Protein AF-A0A6N9A1Z1-F1 (afdb_monomer)

Mean predicted aligned error: 13.98 Å

Structure (mmCIF, N/CA/C/O backbone):
data_AF-A0A6N9A1Z1-F1
#
_entry.id   AF-A0A6N9A1Z1-F1
#
loop_
_atom_site.group_PDB
_atom_site.id
_atom_site.type_symbol
_atom_site.label_atom_id
_atom_site.label_alt_id
_atom_site.label_comp_id
_atom_site.label_asym_id
_atom_site.label_entity_id
_atom_site.label_seq_id
_atom_site.pdbx_PDB_ins_code
_atom_site.Cartn_x
_atom_site.Cartn_y
_atom_site.Cartn_z
_atom_site.occupancy
_atom_site.B_iso_or_equiv
_atom_site.auth_seq_id
_atom_site.auth_comp_id
_atom_site.auth_asym_id
_atom_site.auth_atom_id
_atom_site.pdbx_PDB_model_num
ATOM 1 N N . MET A 1 1 ? 17.250 6.040 6.190 1.00 40.72 1 MET A N 1
ATOM 2 C CA . MET A 1 1 ? 18.689 6.221 5.926 1.00 40.72 1 MET A CA 1
ATOM 3 C C . MET A 1 1 ? 18.975 5.382 4.695 1.00 40.72 1 MET A C 1
ATOM 5 O O . MET A 1 1 ? 19.102 4.175 4.819 1.00 40.72 1 MET A O 1
ATOM 9 N N . ILE A 1 2 ? 18.822 5.981 3.512 1.00 44.97 2 ILE A N 1
ATOM 10 C CA . ILE A 1 2 ? 19.078 5.294 2.241 1.00 44.97 2 ILE A CA 1
ATOM 11 C C . ILE A 1 2 ? 20.597 5.285 2.105 1.00 44.97 2 ILE A C 1
ATOM 13 O O . ILE A 1 2 ? 21.212 6.343 2.215 1.00 44.97 2 ILE A O 1
ATOM 17 N N . ASP A 1 3 ? 21.173 4.093 2.012 1.00 46.34 3 ASP A N 1
ATOM 18 C CA . ASP A 1 3 ? 22.611 3.864 1.978 1.00 46.34 3 ASP A CA 1
ATOM 19 C C . ASP A 1 3 ? 23.197 4.539 0.727 1.00 46.34 3 ASP A C 1
ATOM 21 O O . ASP A 1 3 ? 22.960 4.116 -0.403 1.00 46.34 3 ASP A O 1
ATOM 25 N N . GLU A 1 4 ? 23.923 5.643 0.917 1.00 51.28 4 GLU A N 1
ATOM 26 C CA . GLU A 1 4 ? 24.597 6.384 -0.161 1.00 51.28 4 GLU A CA 1
ATOM 27 C C . GLU A 1 4 ? 25.697 5.542 -0.840 1.00 51.28 4 GLU A C 1
ATOM 29 O O . GLU A 1 4 ? 26.222 5.927 -1.882 1.00 51.28 4 GLU A O 1
ATOM 34 N N . ARG A 1 5 ? 26.021 4.361 -0.296 1.00 48.78 5 ARG A N 1
ATOM 35 C CA . ARG A 1 5 ? 27.057 3.460 -0.817 1.00 48.78 5 ARG A CA 1
ATOM 36 C C . ARG A 1 5 ? 26.630 2.665 -2.053 1.00 48.78 5 ARG A C 1
ATOM 38 O O . ARG A 1 5 ? 27.505 2.180 -2.767 1.00 48.78 5 ARG A O 1
ATOM 45 N N . ASP A 1 6 ? 25.334 2.598 -2.357 1.00 50.75 6 ASP A N 1
ATOM 46 C CA . ASP A 1 6 ? 24.824 1.888 -3.541 1.00 50.75 6 ASP A CA 1
ATOM 47 C C . ASP A 1 6 ? 24.860 2.737 -4.831 1.00 50.75 6 ASP A C 1
ATOM 49 O O . ASP A 1 6 ? 24.597 2.221 -5.916 1.00 50.75 6 ASP A O 1
ATOM 53 N N . GLN A 1 7 ? 25.215 4.029 -4.757 1.00 53.81 7 GLN A N 1
ATOM 54 C CA . GLN A 1 7 ? 25.262 4.923 -5.930 1.00 53.81 7 GLN A CA 1
ATOM 55 C C . GLN A 1 7 ? 26.623 4.962 -6.652 1.00 53.81 7 GLN A C 1
ATOM 57 O O . GLN A 1 7 ? 26.705 5.463 -7.773 1.00 53.81 7 GLN A O 1
ATOM 62 N N . GLU A 1 8 ? 27.696 4.423 -6.063 1.00 47.31 8 GLU A N 1
ATOM 63 C CA . GLU A 1 8 ? 29.057 4.546 -6.619 1.00 47.31 8 GLU A CA 1
ATOM 64 C C . GLU A 1 8 ? 29.329 3.574 -7.795 1.00 47.31 8 GLU A C 1
ATOM 66 O O . GLU A 1 8 ? 30.234 3.807 -8.595 1.00 47.31 8 GLU A O 1
ATOM 71 N N . PHE A 1 9 ? 28.528 2.510 -7.955 1.00 49.28 9 PHE A N 1
ATOM 72 C CA . PHE A 1 9 ? 28.733 1.462 -8.973 1.00 49.28 9 PHE A CA 1
ATOM 73 C C . PHE A 1 9 ? 27.841 1.583 -10.226 1.00 49.28 9 PHE A C 1
ATOM 75 O O . PHE A 1 9 ? 27.958 0.762 -11.133 1.00 49.28 9 PHE A O 1
ATOM 82 N N . ASP A 1 10 ? 26.986 2.609 -10.318 1.00 61.31 10 ASP A N 1
ATOM 83 C CA . ASP A 1 10 ? 26.007 2.782 -11.412 1.00 61.31 10 ASP A CA 1
ATOM 84 C C . ASP A 1 10 ? 26.475 3.753 -12.514 1.00 61.31 10 ASP A C 1
ATOM 86 O O . ASP A 1 10 ? 25.677 4.323 -13.260 1.00 61.31 10 ASP A O 1
ATOM 90 N N . LYS A 1 11 ? 27.787 3.983 -12.638 1.00 55.59 11 LYS A N 1
ATOM 91 C CA . LYS A 1 11 ? 28.311 4.747 -13.775 1.00 55.59 11 LYS A CA 1
ATOM 92 C C . LYS A 1 11 ? 28.537 3.797 -14.952 1.00 55.59 11 LYS A C 1
ATOM 94 O O . LYS A 1 11 ? 29.280 2.826 -14.795 1.00 55.59 11 LYS A O 1
ATOM 99 N N . PRO A 1 12 ? 27.906 4.049 -16.118 1.00 63.06 12 PRO A N 1
ATOM 100 C CA . PRO A 1 12 ? 28.167 3.267 -17.319 1.00 63.06 12 PRO A CA 1
ATOM 101 C C . PRO A 1 12 ? 29.672 3.254 -17.589 1.00 63.06 12 PRO A C 1
ATOM 103 O O . PRO A 1 12 ? 30.364 4.239 -17.306 1.00 63.06 12 PRO A O 1
ATOM 106 N N . SER A 1 13 ? 30.177 2.129 -18.106 1.00 64.62 13 SER A N 1
ATOM 107 C CA . SER A 1 13 ? 31.590 2.033 -18.488 1.00 64.62 13 SER A CA 1
ATOM 108 C C . SER A 1 13 ? 31.921 3.229 -19.378 1.00 64.62 13 SER A C 1
ATOM 110 O O . SER A 1 13 ? 31.127 3.513 -20.278 1.00 64.62 13 SER A O 1
ATOM 112 N N . PRO A 1 14 ? 33.030 3.952 -19.138 1.00 61.66 14 PRO A N 1
ATOM 113 C CA . PRO A 1 14 ? 33.354 5.099 -19.966 1.00 61.66 14 PRO A CA 1
ATOM 114 C C . PRO A 1 14 ? 33.385 4.641 -21.431 1.00 61.66 14 PRO A C 1
ATOM 116 O O . PRO A 1 14 ? 33.895 3.546 -21.710 1.00 61.66 14 PRO A O 1
ATOM 119 N N . PRO A 1 15 ? 32.780 5.412 -22.353 1.00 60.78 15 PRO A N 1
ATOM 120 C CA . PRO A 1 15 ? 32.840 5.086 -23.768 1.00 60.78 15 PRO A CA 1
ATOM 121 C C . PRO A 1 15 ? 34.306 4.892 -24.181 1.00 60.78 15 PRO A C 1
ATOM 123 O O . PRO A 1 15 ? 35.184 5.516 -23.573 1.00 60.78 15 PRO A O 1
ATOM 126 N N . PRO A 1 16 ? 34.597 4.041 -25.185 1.00 63.19 16 PRO A N 1
ATOM 127 C CA . PRO A 1 16 ? 35.933 4.020 -25.772 1.00 63.19 16 PRO A CA 1
ATOM 128 C C . PRO A 1 16 ? 36.312 5.463 -26.119 1.00 63.19 16 PRO A C 1
ATOM 130 O O . PRO A 1 16 ? 35.513 6.165 -26.743 1.00 63.19 16 PRO A O 1
ATOM 133 N N . GLU A 1 17 ? 37.458 5.933 -25.618 1.00 56.59 17 GLU A N 1
ATOM 134 C CA . GLU A 1 17 ? 37.875 7.321 -25.805 1.00 56.59 17 GLU A CA 1
ATOM 135 C C . GLU A 1 17 ? 37.906 7.629 -27.308 1.00 56.59 17 GLU A C 1
ATOM 137 O O . GLU A 1 17 ? 38.675 7.000 -28.041 1.00 56.59 17 GLU A O 1
ATOM 142 N N . PRO A 1 18 ? 37.074 8.565 -27.799 1.00 51.38 18 PRO A N 1
ATOM 143 C CA . PRO A 1 18 ? 37.091 8.902 -29.204 1.00 51.38 18 PRO A CA 1
ATOM 144 C C . PRO A 1 18 ? 38.410 9.615 -29.496 1.00 51.38 18 PRO A C 1
ATOM 146 O O . PRO A 1 18 ? 38.666 10.704 -28.986 1.00 51.38 18 PRO A O 1
ATOM 149 N N . SER A 1 19 ? 39.231 9.045 -30.377 1.00 54.44 19 SER A N 1
ATOM 150 C CA . SER A 1 19 ? 40.357 9.781 -30.967 1.00 54.44 19 SER A CA 1
ATOM 151 C C . SER A 1 19 ? 39.894 10.930 -31.878 1.00 54.44 19 SER A C 1
ATOM 153 O O . SER A 1 19 ? 40.702 11.753 -32.297 1.00 54.44 19 SER A O 1
ATOM 155 N N . SER A 1 20 ? 38.593 11.071 -32.138 1.00 47.53 20 SER A N 1
ATOM 156 C CA . SER A 1 20 ? 37.997 12.288 -32.679 1.00 47.53 20 SER A CA 1
ATOM 157 C C . SER A 1 20 ? 36.486 12.260 -32.477 1.00 47.53 20 SER A C 1
ATOM 159 O O . SER A 1 20 ? 35.855 11.218 -32.636 1.00 47.53 20 SER A O 1
ATOM 161 N N . SER A 1 21 ? 35.905 13.411 -32.144 1.00 45.47 21 SER A N 1
ATOM 162 C CA . SER A 1 21 ? 34.466 13.683 -32.173 1.00 45.47 21 SER A CA 1
ATOM 163 C C . SER A 1 21 ? 33.942 13.612 -33.617 1.00 45.47 21 SER A C 1
ATOM 165 O O . SER A 1 21 ? 33.588 14.634 -34.204 1.00 45.47 21 SER A O 1
ATOM 167 N N . ALA A 1 22 ? 33.911 12.426 -34.214 1.00 49.53 22 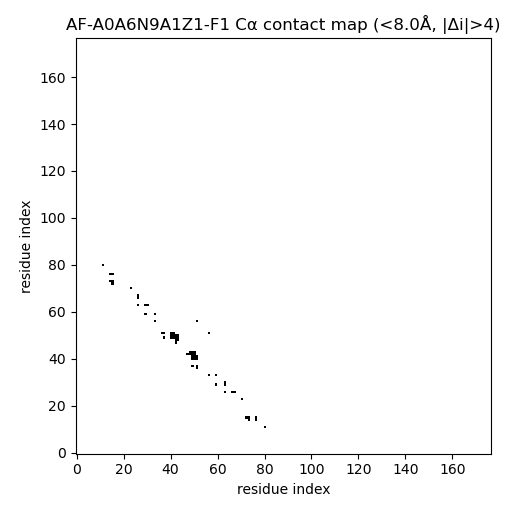ALA A N 1
ATOM 168 C CA . ALA A 1 22 ? 33.242 12.218 -35.485 1.00 49.53 22 ALA A CA 1
ATOM 169 C C . ALA A 1 22 ? 31.759 11.929 -35.195 1.00 49.53 22 ALA A C 1
ATOM 171 O O . ALA A 1 22 ? 31.453 10.924 -34.547 1.00 49.53 22 ALA A O 1
ATOM 172 N N . PRO A 1 23 ? 30.816 12.797 -35.594 1.00 53.00 23 PRO A N 1
ATOM 173 C CA . PRO A 1 23 ? 29.411 12.425 -35.593 1.00 53.00 23 PRO A CA 1
ATOM 174 C C . PRO A 1 23 ? 29.225 11.210 -36.511 1.00 53.00 23 PRO A C 1
ATOM 176 O O . PRO A 1 23 ? 29.827 11.138 -37.585 1.00 53.00 23 PRO A O 1
ATOM 179 N N . VAL A 1 24 ? 28.366 10.273 -36.096 1.00 55.50 24 VAL A N 1
ATOM 180 C CA . VAL A 1 24 ? 27.858 9.188 -36.949 1.00 55.50 24 VAL A CA 1
ATOM 181 C C . VAL A 1 24 ? 27.382 9.822 -38.259 1.00 55.50 24 VAL A C 1
ATOM 183 O O . VAL A 1 24 ? 26.358 10.503 -38.293 1.00 55.50 24 VAL A O 1
ATOM 186 N N . GLY A 1 25 ? 28.178 9.692 -39.316 1.00 62.16 25 GLY A N 1
ATOM 187 C CA . GLY A 1 25 ? 27.994 10.484 -40.532 1.00 62.16 25 GLY A CA 1
ATOM 188 C C . GLY A 1 25 ? 29.255 10.597 -41.377 1.00 62.16 25 GLY A C 1
ATOM 189 O O . GLY A 1 25 ? 29.168 10.465 -42.592 1.00 62.16 25 GLY A O 1
ATOM 190 N N . ASP A 1 26 ? 30.431 10.723 -40.761 1.00 75.69 26 ASP A N 1
ATOM 191 C CA . ASP A 1 26 ? 31.684 10.926 -41.507 1.00 75.69 26 ASP A CA 1
ATOM 192 C C . ASP A 1 26 ? 32.011 9.751 -42.441 1.00 75.69 26 ASP A C 1
ATOM 194 O O . ASP A 1 26 ? 32.303 9.941 -43.618 1.00 75.69 26 ASP A O 1
ATOM 198 N N . ILE A 1 27 ? 31.883 8.516 -41.953 1.00 84.12 27 ILE A N 1
ATOM 199 C CA . ILE A 1 27 ? 32.103 7.307 -42.763 1.00 84.12 27 ILE A CA 1
ATOM 200 C C . ILE A 1 27 ? 31.029 7.139 -43.838 1.00 84.12 27 ILE A C 1
ATOM 202 O O . ILE A 1 27 ? 31.333 6.728 -44.957 1.00 84.12 27 ILE A O 1
ATOM 206 N N . HIS A 1 28 ? 29.7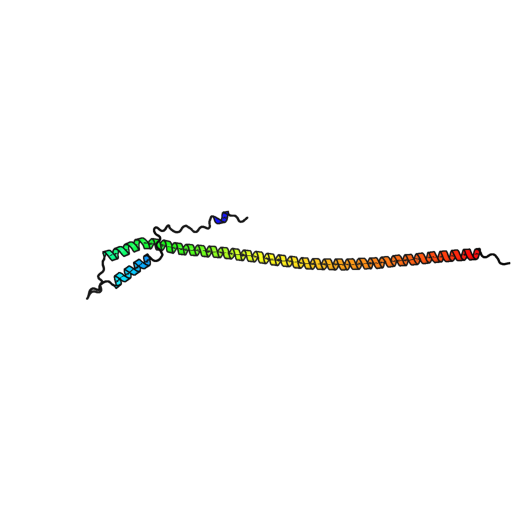74 7.457 -43.515 1.00 85.19 28 HIS A N 1
ATOM 207 C CA . HIS A 1 28 ? 28.6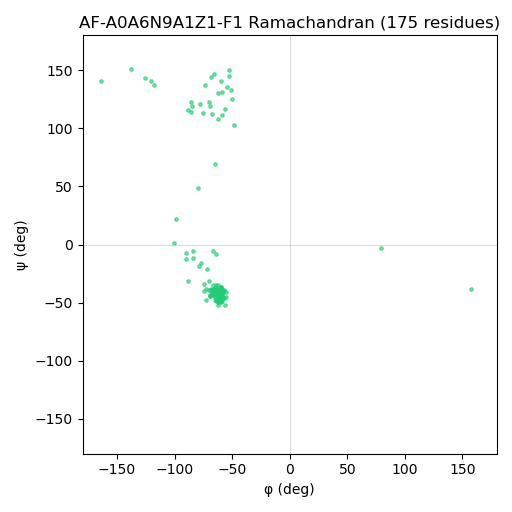85 7.389 -44.485 1.00 85.19 28 HIS A CA 1
ATOM 208 C C . HIS A 1 28 ? 28.919 8.376 -45.635 1.00 85.19 28 HIS A C 1
ATOM 210 O O . HIS A 1 28 ? 28.739 8.016 -46.797 1.00 85.19 28 HIS A O 1
ATOM 216 N N . ASN A 1 29 ? 29.406 9.575 -45.314 1.00 86.56 29 ASN A N 1
ATOM 217 C CA . ASN A 1 29 ? 29.766 10.599 -46.286 1.00 86.56 29 ASN A CA 1
ATOM 218 C C . ASN A 1 29 ? 30.957 10.165 -47.153 1.00 86.56 29 ASN A C 1
ATOM 220 O O . ASN A 1 29 ? 30.881 10.309 -48.367 1.00 86.56 29 ASN A O 1
ATOM 224 N N . LEU A 1 30 ? 31.998 9.555 -46.569 1.00 86.06 30 LEU A N 1
ATOM 225 C CA . LEU A 1 30 ? 33.139 9.014 -47.326 1.00 86.06 30 LEU A CA 1
ATOM 226 C C . LEU A 1 30 ? 32.716 7.909 -48.306 1.00 86.06 30 LEU A C 1
ATOM 228 O O . LEU A 1 30 ? 33.181 7.868 -49.443 1.00 86.06 30 LEU A O 1
ATOM 232 N N . ILE A 1 31 ? 31.806 7.021 -47.893 1.00 87.94 31 ILE A N 1
ATOM 233 C CA . ILE A 1 31 ? 31.251 5.989 -48.780 1.00 87.94 31 ILE A CA 1
ATOM 234 C C . ILE A 1 31 ? 30.398 6.629 -49.883 1.00 87.94 31 ILE A C 1
ATOM 236 O O . ILE A 1 31 ? 30.499 6.224 -51.040 1.00 87.94 31 ILE A O 1
ATOM 240 N N . ALA A 1 32 ? 29.571 7.624 -49.553 1.00 88.19 32 ALA A N 1
ATOM 241 C CA . ALA A 1 32 ? 28.756 8.335 -50.534 1.00 88.19 32 ALA A CA 1
ATOM 242 C C . ALA A 1 32 ? 29.624 9.066 -51.573 1.00 88.19 32 ALA A C 1
ATOM 244 O O . ALA A 1 32 ? 29.344 8.979 -52.766 1.00 88.19 32 ALA A O 1
ATOM 245 N N . GLU A 1 33 ? 30.707 9.712 -51.139 1.00 86.38 33 GLU A N 1
ATOM 246 C CA . GLU A 1 33 ? 31.697 10.351 -52.010 1.00 86.38 33 GLU A CA 1
ATOM 247 C C . GLU A 1 33 ? 32.361 9.332 -52.946 1.00 86.38 33 GLU A C 1
ATOM 249 O O . GLU A 1 33 ? 32.432 9.559 -54.153 1.00 86.38 33 GLU A O 1
ATOM 254 N N . LEU A 1 34 ? 32.753 8.165 -52.423 1.00 86.88 34 LEU A N 1
ATOM 255 C CA . LEU A 1 34 ? 33.324 7.074 -53.216 1.00 86.88 34 LEU A CA 1
ATOM 256 C C . LEU A 1 34 ? 32.355 6.579 -54.302 1.00 86.88 34 LEU A C 1
ATOM 258 O O . LEU A 1 34 ? 32.743 6.341 -55.447 1.00 86.88 34 LEU A O 1
ATOM 262 N N . VAL A 1 35 ? 31.080 6.419 -53.938 1.00 87.25 35 VAL A N 1
ATOM 263 C CA . VAL A 1 35 ? 30.019 5.980 -54.852 1.00 87.25 35 VAL A CA 1
ATOM 264 C C . VAL A 1 35 ? 29.758 7.033 -55.931 1.00 87.25 35 VAL A C 1
ATOM 266 O O . VAL A 1 35 ? 29.606 6.677 -57.099 1.00 87.25 35 VAL A O 1
ATOM 269 N N . LEU A 1 36 ? 29.731 8.318 -55.572 1.00 88.25 36 LEU A N 1
ATOM 270 C CA . LEU A 1 36 ? 29.571 9.418 -56.525 1.00 88.25 36 LEU A CA 1
ATOM 271 C C . LEU A 1 36 ? 30.751 9.493 -57.498 1.00 88.25 36 LEU A C 1
ATOM 273 O O . LEU A 1 36 ? 30.531 9.496 -58.708 1.00 88.25 36 LEU A O 1
ATOM 277 N N . ALA A 1 37 ? 31.985 9.445 -56.992 1.00 85.81 37 ALA A N 1
ATOM 278 C CA . ALA A 1 37 ? 33.192 9.463 -57.815 1.00 85.81 37 ALA A CA 1
ATOM 279 C C . ALA A 1 37 ? 33.230 8.296 -58.817 1.00 85.81 37 ALA A C 1
ATOM 281 O O . ALA A 1 37 ? 33.622 8.477 -59.969 1.00 85.81 37 ALA A O 1
ATOM 282 N N . LEU A 1 38 ? 32.772 7.106 -58.413 1.00 84.75 38 LEU A N 1
ATOM 283 C CA . LEU A 1 38 ? 32.669 5.950 -59.304 1.00 84.75 38 LEU A CA 1
ATOM 284 C C . LEU A 1 38 ? 31.596 6.135 -60.391 1.00 84.75 38 LEU A C 1
ATOM 286 O O . LEU A 1 38 ? 31.810 5.725 -61.531 1.00 84.75 38 LEU A O 1
ATOM 290 N N . ASN A 1 39 ? 30.458 6.742 -60.047 1.00 84.56 39 ASN A N 1
ATOM 291 C CA . ASN A 1 39 ? 29.348 6.969 -60.975 1.00 84.56 39 ASN A CA 1
ATOM 292 C C . ASN A 1 39 ? 29.626 8.096 -61.985 1.00 84.56 39 ASN A C 1
ATOM 294 O O . ASN A 1 39 ? 29.169 8.015 -63.123 1.00 84.56 39 ASN A O 1
ATOM 298 N N . GLU A 1 40 ? 30.361 9.138 -61.590 1.00 84.81 40 GLU A N 1
ATOM 299 C CA . GLU A 1 40 ? 30.698 10.286 -62.450 1.00 84.81 40 GLU A CA 1
ATOM 300 C C . GLU A 1 40 ? 31.927 10.047 -63.338 1.00 84.81 40 GLU A C 1
ATOM 302 O O . GLU A 1 40 ? 32.211 10.817 -64.263 1.00 84.81 40 GLU A O 1
ATOM 307 N N . ALA A 1 41 ? 32.677 8.981 -63.072 1.00 84.69 41 ALA A N 1
ATOM 308 C CA . ALA A 1 41 ? 33.916 8.711 -63.769 1.00 84.69 41 ALA A CA 1
ATOM 309 C C . ALA A 1 41 ? 33.696 8.332 -65.248 1.00 84.69 41 ALA A C 1
ATOM 311 O O . ALA A 1 41 ? 32.730 7.675 -65.645 1.00 84.69 41 ALA A O 1
ATOM 312 N N . LYS A 1 42 ? 34.622 8.771 -66.111 1.00 82.81 42 LYS A N 1
ATOM 313 C CA . LYS A 1 42 ? 34.476 8.649 -67.571 1.00 82.81 42 LYS A CA 1
ATOM 314 C C . LYS A 1 42 ? 34.590 7.191 -68.018 1.00 82.81 42 LYS A C 1
ATOM 316 O O . LYS A 1 42 ? 35.622 6.551 -67.820 1.00 82.81 42 LYS A O 1
ATOM 321 N N . THR A 1 43 ? 33.568 6.682 -68.702 1.00 82.56 43 THR A N 1
ATOM 322 C CA . THR A 1 43 ? 33.595 5.360 -69.347 1.00 82.56 43 THR A CA 1
ATOM 323 C C . THR A 1 43 ? 34.467 5.374 -70.600 1.00 82.56 43 THR A C 1
ATOM 325 O O . THR A 1 43 ? 34.373 6.296 -71.413 1.00 82.56 43 THR A O 1
ATOM 328 N N . ILE A 1 44 ? 35.275 4.334 -70.799 1.00 79.44 44 ILE A N 1
ATO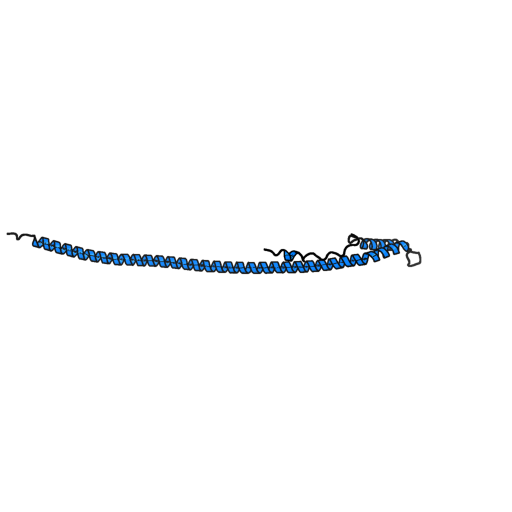M 329 C CA . ILE A 1 44 ? 36.116 4.192 -71.993 1.00 79.44 44 ILE A CA 1
ATOM 330 C C . ILE A 1 44 ? 35.283 3.553 -73.124 1.00 79.44 44 ILE A C 1
ATOM 332 O O . ILE A 1 44 ? 34.826 2.422 -72.961 1.00 79.44 44 ILE A O 1
ATOM 336 N N . PRO A 1 45 ? 35.084 4.213 -74.284 1.00 75.12 45 PRO A N 1
ATOM 337 C CA . PRO A 1 45 ? 34.294 3.654 -75.384 1.00 75.12 45 PRO A CA 1
ATOM 338 C C . PRO A 1 45 ? 34.857 2.314 -75.876 1.00 75.12 45 PRO A C 1
ATOM 340 O O . PRO A 1 45 ? 36.053 2.193 -76.134 1.00 75.12 45 PRO A O 1
ATOM 343 N N . GLY A 1 46 ? 33.999 1.300 -76.008 1.00 77.62 46 GLY A N 1
ATOM 344 C CA . GLY A 1 46 ? 34.396 -0.047 -76.445 1.00 77.62 46 GLY A CA 1
ATOM 345 C C . GLY A 1 46 ? 35.035 -0.924 -75.359 1.00 77.62 46 GLY A C 1
ATOM 346 O O . GLY A 1 46 ? 35.300 -2.097 -75.617 1.00 77.62 46 GLY A O 1
ATOM 347 N N . ALA A 1 47 ? 35.237 -0.407 -74.143 1.00 72.00 47 ALA A N 1
ATOM 348 C CA . ALA A 1 47 ? 35.680 -1.178 -72.987 1.00 72.00 47 ALA A CA 1
ATOM 349 C C . ALA A 1 47 ? 34.644 -1.095 -71.856 1.00 72.00 47 ALA A C 1
ATOM 351 O O . ALA A 1 47 ? 34.103 -0.035 -71.567 1.00 72.00 47 ALA A O 1
ATOM 352 N N . ASN A 1 48 ? 34.406 -2.201 -71.148 1.00 79.69 48 ASN A N 1
ATOM 353 C CA . ASN A 1 48 ? 33.566 -2.209 -69.943 1.00 79.69 48 ASN A CA 1
ATOM 354 C C . ASN A 1 48 ? 34.345 -1.686 -68.714 1.00 79.69 48 ASN A C 1
ATOM 356 O O . ASN A 1 48 ? 34.461 -2.372 -67.700 1.00 79.69 48 ASN A O 1
ATOM 360 N N . ARG A 1 49 ? 35.015 -0.533 -68.854 1.00 77.88 49 ARG A N 1
ATOM 361 C CA . ARG A 1 49 ? 35.937 0.040 -67.860 1.00 77.88 49 ARG A CA 1
ATOM 362 C C . ARG A 1 49 ? 35.730 1.544 -67.719 1.00 77.88 49 ARG A C 1
ATOM 364 O O . ARG A 1 49 ? 35.370 2.230 -68.676 1.00 77.88 49 ARG A O 1
ATOM 371 N N . VAL A 1 50 ? 36.019 2.038 -66.523 1.00 81.44 50 VAL A N 1
ATOM 372 C CA . VAL A 1 50 ? 35.870 3.437 -66.124 1.00 81.44 50 VAL A CA 1
ATOM 373 C C . VAL A 1 50 ? 37.247 3.999 -65.760 1.00 81.44 50 VAL A C 1
ATOM 375 O O . VAL A 1 50 ? 38.052 3.303 -65.139 1.00 81.44 50 VAL A O 1
ATOM 378 N N . LEU A 1 51 ? 37.542 5.225 -66.194 1.00 82.12 51 LEU A N 1
ATOM 379 C CA . LEU A 1 51 ? 38.779 5.940 -65.888 1.00 82.12 51 LEU A CA 1
ATOM 380 C C . LEU A 1 51 ? 38.603 6.727 -64.586 1.00 82.12 51 LEU A C 1
ATOM 382 O O . LEU A 1 51 ? 37.802 7.656 -64.540 1.00 82.12 51 LEU A O 1
ATOM 386 N N . ILE A 1 52 ? 39.365 6.360 -63.559 1.00 83.94 52 ILE A N 1
ATOM 387 C CA . ILE A 1 52 ? 39.281 6.928 -62.208 1.00 83.94 52 ILE A CA 1
ATOM 388 C C . ILE A 1 52 ? 40.671 7.420 -61.804 1.00 83.94 52 ILE A C 1
ATOM 390 O O . ILE A 1 52 ? 41.672 6.784 -62.148 1.00 83.94 52 ILE A O 1
ATOM 394 N N . ASP A 1 53 ? 40.732 8.534 -61.074 1.00 86.56 53 ASP A N 1
ATOM 395 C CA . ASP A 1 53 ? 41.957 8.970 -60.409 1.00 86.56 53 ASP A CA 1
ATOM 396 C C . ASP A 1 53 ? 42.304 7.981 -59.288 1.00 86.56 53 ASP A C 1
ATOM 398 O O . ASP A 1 53 ? 41.584 7.828 -58.297 1.00 86.56 53 ASP A O 1
ATOM 402 N N . ARG A 1 54 ? 43.403 7.254 -59.487 1.00 86.25 54 ARG A N 1
ATOM 403 C CA . ARG A 1 54 ? 43.841 6.208 -58.567 1.00 86.25 54 ARG A CA 1
ATOM 404 C C . ARG A 1 54 ? 44.242 6.779 -57.211 1.00 86.25 54 ARG A C 1
ATOM 406 O O . ARG A 1 54 ? 43.941 6.144 -56.206 1.00 86.25 54 ARG A O 1
ATOM 413 N N . ASP A 1 55 ? 44.906 7.927 -57.184 1.00 87.62 55 ASP A N 1
ATOM 414 C CA . ASP A 1 55 ? 45.465 8.494 -55.959 1.00 87.62 55 ASP A CA 1
ATOM 415 C C . ASP A 1 55 ? 44.342 9.081 -55.095 1.00 87.62 55 ASP A C 1
ATOM 417 O O . ASP A 1 55 ? 44.294 8.836 -53.889 1.00 87.62 55 ASP A O 1
ATOM 421 N N . GLN A 1 56 ? 43.362 9.741 -55.726 1.00 84.12 56 GLN A N 1
ATOM 422 C CA . GLN A 1 56 ? 42.151 10.210 -55.048 1.00 84.12 56 GLN A CA 1
ATOM 423 C C . GLN A 1 56 ? 41.338 9.044 -54.459 1.00 84.12 56 GLN A C 1
ATOM 425 O O . GLN A 1 56 ? 40.961 9.076 -53.287 1.00 84.12 56 GLN A O 1
ATOM 430 N N . MET A 1 57 ? 41.096 7.989 -55.247 1.00 85.38 57 MET A N 1
ATOM 431 C CA . MET A 1 57 ? 40.318 6.823 -54.811 1.00 85.38 57 MET A CA 1
ATOM 432 C C . MET A 1 57 ? 41.009 6.066 -53.669 1.00 85.38 57 MET A C 1
ATOM 434 O O . MET A 1 57 ? 40.360 5.646 -52.711 1.00 85.38 57 MET A O 1
ATOM 438 N N . MET A 1 58 ? 42.331 5.896 -53.761 1.00 90.06 58 MET A N 1
ATOM 439 C CA . MET A 1 58 ? 43.112 5.234 -52.718 1.00 90.06 58 MET A CA 1
ATOM 440 C C . MET A 1 58 ? 43.110 6.034 -51.414 1.00 90.06 58 MET A C 1
ATOM 442 O O . MET A 1 58 ? 42.912 5.432 -50.363 1.00 90.06 58 MET A O 1
ATOM 446 N N . GLY A 1 59 ? 43.215 7.366 -51.470 1.00 88.06 59 GLY A N 1
ATOM 447 C CA . GLY A 1 59 ? 43.158 8.212 -50.275 1.00 88.06 59 GLY A CA 1
ATOM 448 C C . GLY A 1 59 ? 41.836 8.094 -49.506 1.00 88.06 59 GLY A C 1
ATOM 449 O O . GLY A 1 59 ? 41.840 7.972 -48.280 1.00 88.06 59 GLY A O 1
ATOM 450 N N . VAL A 1 60 ? 40.696 8.049 -50.210 1.00 87.19 60 VAL A N 1
ATOM 451 C CA . VAL A 1 60 ? 39.378 7.851 -49.571 1.00 87.19 60 VAL A CA 1
ATOM 452 C C . VAL A 1 60 ? 39.271 6.456 -48.941 1.00 87.19 60 VAL A C 1
ATOM 454 O O . VAL A 1 60 ? 38.749 6.316 -47.834 1.00 87.19 60 VAL A O 1
ATOM 457 N N . ILE A 1 61 ? 39.791 5.418 -49.606 1.00 88.81 61 ILE A N 1
ATOM 458 C CA . ILE A 1 61 ? 39.786 4.041 -49.085 1.00 88.81 61 ILE A CA 1
ATOM 459 C C . ILE A 1 61 ? 40.674 3.908 -47.842 1.00 88.81 61 ILE A C 1
ATOM 461 O O . ILE A 1 61 ? 40.275 3.242 -46.889 1.00 88.81 61 ILE A O 1
ATOM 465 N N . GLU A 1 62 ? 41.855 4.522 -47.830 1.00 89.56 62 GLU A N 1
ATOM 466 C CA . GLU A 1 62 ? 42.770 4.501 -46.682 1.00 89.56 62 GLU A CA 1
ATOM 467 C C . GLU A 1 62 ? 42.146 5.188 -45.464 1.00 89.56 62 GLU A C 1
ATOM 469 O O . GLU A 1 62 ? 42.107 4.604 -44.380 1.00 89.56 62 GLU A O 1
ATOM 474 N N . LEU A 1 63 ? 41.545 6.365 -45.662 1.00 87.38 63 LEU A N 1
ATOM 475 C CA . LEU A 1 63 ? 40.825 7.081 -44.609 1.00 87.38 63 LEU A CA 1
ATOM 476 C C . LEU A 1 63 ? 39.631 6.272 -44.072 1.00 87.38 63 LEU A C 1
ATOM 478 O O . LEU A 1 63 ? 39.363 6.250 -42.868 1.00 87.38 63 LEU A O 1
ATOM 482 N N . LEU A 1 64 ? 38.918 5.575 -44.960 1.00 89.38 64 LEU A N 1
ATOM 483 C CA . LEU A 1 64 ? 37.823 4.686 -44.588 1.00 89.38 64 LEU A CA 1
ATOM 484 C C . LEU A 1 64 ? 38.331 3.488 -43.767 1.00 89.38 64 LEU A C 1
ATOM 486 O O . LEU A 1 64 ? 37.732 3.149 -42.748 1.00 89.38 64 LEU A O 1
ATOM 490 N N . GLN A 1 65 ? 39.440 2.863 -44.173 1.00 88.31 65 GLN A N 1
ATOM 491 C CA . GLN A 1 65 ? 40.054 1.750 -43.441 1.00 88.31 65 GLN A CA 1
ATOM 492 C C . GLN A 1 65 ? 40.571 2.165 -42.062 1.00 88.31 65 GLN A C 1
ATOM 494 O O . GLN A 1 65 ? 40.482 1.374 -41.123 1.00 88.31 65 GLN A O 1
ATOM 499 N N . GLU A 1 66 ? 41.069 3.392 -41.923 1.00 88.88 66 GLU A N 1
ATOM 500 C CA . GLU A 1 66 ? 41.529 3.936 -40.646 1.00 88.88 66 GLU A CA 1
ATOM 501 C C . GLU A 1 66 ? 40.362 4.183 -39.676 1.00 88.88 66 GLU A C 1
ATOM 503 O O . GLU A 1 66 ? 40.440 3.820 -38.501 1.00 88.88 66 GLU A O 1
ATOM 508 N N . ARG A 1 67 ? 39.247 4.749 -40.162 1.00 86.69 67 ARG A N 1
ATOM 509 C CA . ARG A 1 67 ? 38.126 5.182 -39.306 1.00 86.69 67 ARG A CA 1
ATOM 510 C C . ARG A 1 67 ? 37.070 4.107 -39.036 1.00 86.69 67 ARG A C 1
ATOM 512 O O . ARG A 1 67 ? 36.474 4.094 -37.959 1.00 86.69 67 ARG A O 1
ATOM 519 N N . LEU A 1 68 ? 36.829 3.187 -39.975 1.00 87.94 68 LEU A N 1
ATOM 520 C CA . LEU A 1 68 ? 35.789 2.150 -39.854 1.00 87.94 68 LEU A CA 1
ATOM 521 C C . LEU A 1 68 ? 35.894 1.271 -38.597 1.00 87.94 68 LEU A C 1
ATOM 523 O O . LEU A 1 68 ? 34.858 1.006 -37.976 1.00 87.94 68 LEU A O 1
ATOM 527 N N . PRO A 1 69 ? 37.084 0.770 -38.206 1.00 88.50 69 PRO A N 1
ATOM 528 C CA . PRO A 1 69 ? 37.201 -0.094 -37.038 1.00 88.50 69 PRO A CA 1
ATOM 529 C C . PRO A 1 69 ? 36.727 0.593 -35.758 1.00 88.50 69 PRO A C 1
ATOM 531 O O . PRO A 1 69 ? 36.097 -0.061 -34.924 1.00 88.50 69 PRO A O 1
ATOM 534 N N . GLU A 1 70 ? 37.007 1.890 -35.626 1.00 85.94 70 GLU A N 1
ATOM 535 C CA . GLU A 1 70 ? 36.669 2.680 -34.446 1.00 85.94 70 GLU A CA 1
ATOM 536 C C . GLU A 1 70 ? 35.171 2.960 -34.363 1.00 85.94 70 GLU A C 1
ATOM 538 O O . GLU A 1 70 ? 34.543 2.633 -33.358 1.00 85.94 70 GLU A O 1
ATOM 543 N N . GLU A 1 71 ? 34.557 3.396 -35.463 1.00 84.56 71 GLU A N 1
ATOM 544 C CA . GLU A 1 71 ? 33.102 3.572 -35.542 1.00 84.56 71 GLU A CA 1
ATOM 545 C C . GLU A 1 71 ? 32.357 2.273 -35.214 1.00 84.56 71 GLU A C 1
ATOM 547 O O . GLU A 1 71 ? 31.357 2.258 -34.493 1.00 84.56 71 GLU A O 1
ATOM 552 N N . MET A 1 72 ? 32.883 1.135 -35.677 1.00 88.38 72 MET A N 1
ATOM 553 C CA . MET A 1 72 ? 32.298 -0.165 -35.371 1.00 88.38 72 MET A CA 1
ATOM 554 C C . MET A 1 72 ? 32.480 -0.586 -33.914 1.00 88.38 72 MET A C 1
ATOM 556 O O . MET A 1 72 ? 31.629 -1.301 -33.379 1.00 88.38 72 MET A O 1
ATOM 560 N N . ARG A 1 73 ? 33.566 -0.184 -33.243 1.00 88.31 73 ARG A N 1
ATOM 561 C CA . ARG A 1 73 ? 33.702 -0.364 -31.788 1.00 88.31 73 ARG A CA 1
ATOM 562 C C . ARG A 1 73 ? 32.661 0.469 -31.052 1.00 88.31 73 ARG A C 1
ATOM 564 O O . ARG A 1 73 ? 31.954 -0.098 -30.221 1.00 88.31 73 ARG A O 1
ATOM 571 N N . THR A 1 74 ? 32.513 1.740 -31.412 1.00 86.44 74 THR A N 1
ATOM 572 C CA . THR A 1 74 ? 31.533 2.653 -30.815 1.00 86.44 74 THR A CA 1
ATOM 573 C C . THR A 1 74 ? 30.109 2.138 -30.995 1.00 86.44 74 THR A C 1
ATOM 575 O O . THR A 1 74 ? 29.387 1.991 -30.012 1.00 86.44 74 THR A O 1
ATOM 578 N N . ALA A 1 75 ? 29.719 1.741 -32.209 1.00 88.38 75 ALA A N 1
ATOM 579 C CA . ALA A 1 75 ? 28.390 1.192 -32.476 1.00 88.38 75 ALA A CA 1
ATOM 580 C C . ALA A 1 75 ? 28.104 -0.075 -31.649 1.00 88.38 75 ALA A C 1
ATOM 582 O O . ALA A 1 75 ? 27.039 -0.203 -31.044 1.00 88.38 75 ALA A O 1
ATOM 583 N N . ARG A 1 76 ? 29.068 -1.004 -31.563 1.00 89.50 76 ARG A N 1
ATOM 584 C CA . ARG A 1 76 ? 28.933 -2.213 -30.727 1.00 89.50 76 ARG A CA 1
ATOM 585 C C . ARG A 1 76 ? 28.834 -1.881 -29.240 1.00 89.50 76 ARG A C 1
ATOM 587 O O . ARG A 1 76 ? 28.073 -2.535 -28.530 1.00 89.50 76 ARG A O 1
ATOM 594 N N . TRP A 1 77 ? 29.588 -0.889 -28.771 1.00 89.69 77 TRP A N 1
ATOM 595 C CA . TRP A 1 77 ? 29.507 -0.413 -27.394 1.00 89.69 77 TRP A CA 1
ATOM 596 C C . TRP A 1 77 ? 28.133 0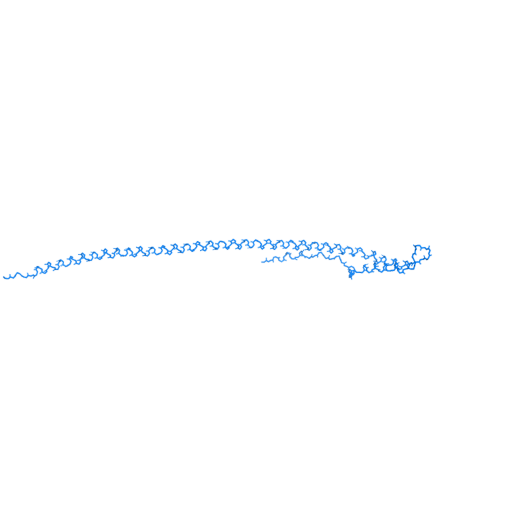.201 -27.100 1.00 89.69 77 TRP A C 1
ATOM 598 O O . TRP A 1 77 ? 27.507 -0.190 -26.122 1.00 89.69 77 TRP A O 1
ATOM 608 N N . MET A 1 78 ? 27.607 1.055 -27.985 1.00 88.94 78 MET A N 1
ATOM 609 C CA . MET A 1 78 ? 26.281 1.667 -27.830 1.00 88.94 78 MET A CA 1
ATOM 610 C C . MET A 1 78 ? 25.160 0.626 -27.754 1.00 88.94 78 MET A C 1
ATOM 612 O O . MET A 1 78 ? 24.260 0.750 -26.925 1.00 88.94 78 MET A O 1
ATOM 616 N N . VAL A 1 79 ? 25.208 -0.409 -28.602 1.00 91.94 79 VAL A N 1
ATOM 617 C CA . VAL A 1 79 ? 24.224 -1.505 -28.571 1.00 91.94 79 VAL A CA 1
ATOM 618 C C . VAL A 1 79 ? 24.281 -2.242 -27.235 1.00 91.94 79 VAL A C 1
ATOM 620 O O . VAL A 1 79 ? 23.244 -2.423 -26.600 1.00 91.94 79 VAL A O 1
ATOM 623 N N . ARG A 1 80 ? 25.485 -2.594 -26.769 1.00 91.88 80 ARG A N 1
ATOM 624 C CA . ARG A 1 80 ? 25.679 -3.259 -25.474 1.00 91.88 80 ARG A CA 1
ATOM 625 C C . ARG A 1 80 ? 25.194 -2.393 -24.312 1.00 91.88 80 ARG A C 1
ATOM 627 O O . ARG A 1 80 ? 24.490 -2.885 -23.438 1.00 91.88 80 ARG A O 1
ATOM 634 N N . GLU A 1 81 ? 25.551 -1.113 -24.295 1.00 89.25 81 GLU A N 1
ATOM 635 C CA . GLU A 1 81 ? 25.170 -0.205 -23.212 1.00 89.25 81 GLU A CA 1
ATOM 636 C C . GLU A 1 81 ? 23.650 -0.010 -23.165 1.00 89.25 81 GLU A C 1
ATOM 638 O O . GLU A 1 81 ? 23.051 -0.003 -22.090 1.00 89.25 81 GLU A O 1
ATOM 643 N N . ARG A 1 82 ? 22.997 0.049 -24.333 1.00 91.56 82 ARG A N 1
ATOM 644 C CA . ARG A 1 82 ? 21.534 0.075 -24.432 1.00 91.56 82 ARG A CA 1
ATOM 645 C C . ARG A 1 82 ? 20.896 -1.186 -23.851 1.00 91.56 82 ARG A C 1
ATOM 647 O O . ARG A 1 82 ? 19.896 -1.069 -23.150 1.00 91.56 82 ARG A O 1
ATOM 654 N N . GLU A 1 83 ? 21.429 -2.369 -24.147 1.00 94.00 83 GLU A N 1
ATOM 655 C CA . GLU A 1 83 ? 20.929 -3.632 -23.580 1.00 94.00 83 GLU A CA 1
ATOM 656 C C . GLU A 1 83 ? 21.070 -3.642 -22.054 1.00 94.00 83 GLU A C 1
ATOM 658 O O . GLU A 1 83 ? 20.083 -3.846 -21.350 1.00 94.00 83 GLU A O 1
ATOM 663 N N . ILE A 1 84 ? 22.250 -3.283 -21.539 1.00 92.62 84 ILE A N 1
ATOM 664 C CA . ILE A 1 84 ? 22.510 -3.179 -20.096 1.00 92.62 84 ILE A CA 1
ATOM 665 C C . ILE A 1 84 ? 21.558 -2.171 -19.432 1.00 92.62 84 ILE A C 1
ATOM 667 O O . ILE A 1 84 ? 21.058 -2.407 -18.332 1.00 92.62 84 ILE A O 1
ATOM 671 N N . PHE A 1 85 ? 21.294 -1.031 -20.073 1.00 91.69 85 PHE A N 1
ATOM 672 C CA . PHE A 1 85 ? 20.353 -0.032 -19.570 1.00 91.69 85 PHE A CA 1
ATOM 673 C C . PHE A 1 85 ? 18.912 -0.559 -19.521 1.00 91.69 85 PHE A C 1
ATOM 675 O O . PHE A 1 85 ? 18.209 -0.345 -18.530 1.00 91.69 85 PHE A O 1
ATOM 682 N N . ILE A 1 86 ? 18.468 -1.259 -20.570 1.00 94.88 86 ILE A N 1
ATOM 683 C CA . ILE A 1 86 ? 17.132 -1.866 -20.624 1.00 94.88 86 ILE A CA 1
ATOM 684 C C . ILE A 1 86 ? 16.979 -2.905 -19.515 1.00 94.88 86 ILE A C 1
ATOM 686 O O . ILE A 1 86 ? 15.981 -2.875 -18.796 1.00 94.88 86 ILE A O 1
ATOM 690 N N . ASP A 1 87 ? 17.965 -3.779 -19.333 1.00 95.12 87 ASP A N 1
ATOM 691 C CA . ASP A 1 87 ? 17.925 -4.817 -18.305 1.00 95.12 87 ASP A CA 1
ATOM 692 C C . ASP A 1 87 ? 17.888 -4.219 -16.897 1.00 95.12 87 ASP A C 1
ATOM 694 O O . ASP A 1 87 ? 17.024 -4.586 -16.098 1.00 95.12 87 ASP A O 1
ATOM 698 N N . ARG A 1 88 ? 18.736 -3.219 -16.617 1.00 89.69 88 ARG A N 1
ATOM 699 C CA . ARG A 1 88 ? 18.709 -2.473 -15.346 1.00 89.69 88 ARG A CA 1
ATOM 700 C C . ARG A 1 88 ? 17.355 -1.816 -15.094 1.00 89.69 88 ARG A C 1
ATOM 702 O O . ARG A 1 88 ? 16.800 -1.927 -14.001 1.00 89.69 88 ARG A O 1
ATOM 709 N N . THR A 1 89 ? 16.800 -1.152 -16.105 1.00 92.88 89 THR A N 1
ATOM 710 C CA . THR A 1 89 ? 15.502 -0.471 -15.994 1.00 92.88 89 THR A CA 1
ATOM 711 C C . THR A 1 89 ? 14.375 -1.470 -15.743 1.00 92.88 89 THR A C 1
ATOM 713 O O . THR A 1 89 ? 13.503 -1.228 -14.908 1.00 92.88 89 THR A O 1
ATOM 716 N N . ASN A 1 90 ? 14.409 -2.617 -16.422 1.00 94.88 90 ASN A N 1
ATOM 717 C CA . ASN A 1 90 ? 13.446 -3.692 -16.226 1.00 94.88 90 ASN A CA 1
ATOM 718 C C . ASN A 1 90 ? 13.528 -4.276 -14.815 1.00 94.88 90 ASN A C 1
ATOM 720 O O . ASN A 1 90 ? 12.487 -4.499 -14.198 1.00 94.88 90 ASN A O 1
ATOM 724 N N . GLU A 1 91 ? 14.731 -4.501 -14.290 1.00 96.12 91 GLU A N 1
ATOM 725 C CA . GLU A 1 91 ? 14.909 -4.992 -12.924 1.00 96.12 91 GLU A CA 1
ATOM 726 C C . GLU A 1 91 ? 14.377 -3.981 -11.903 1.00 96.12 91 GLU A C 1
ATOM 728 O O . GLU A 1 91 ? 13.580 -4.330 -11.031 1.00 96.12 91 GLU A O 1
ATOM 733 N N . LYS A 1 92 ? 14.689 -2.691 -12.080 1.00 93.00 92 LYS A N 1
ATOM 734 C CA . LYS A 1 92 ? 14.169 -1.639 -11.201 1.00 93.00 92 LYS A CA 1
ATOM 735 C C . LYS A 1 92 ? 12.646 -1.530 -11.255 1.00 93.00 92 LYS A C 1
ATOM 737 O O . LYS A 1 92 ? 12.000 -1.362 -10.220 1.00 93.00 92 LYS A O 1
ATOM 742 N N . ALA A 1 93 ? 12.056 -1.659 -12.442 1.00 95.56 93 ALA A N 1
ATOM 743 C CA . ALA A 1 93 ? 10.607 -1.673 -12.609 1.00 95.56 93 ALA A CA 1
ATOM 744 C C . ALA A 1 93 ? 9.965 -2.864 -11.879 1.00 95.56 93 ALA A C 1
ATOM 746 O O . ALA A 1 93 ? 8.952 -2.690 -11.197 1.00 95.56 93 ALA A O 1
ATOM 747 N N . ARG A 1 94 ? 10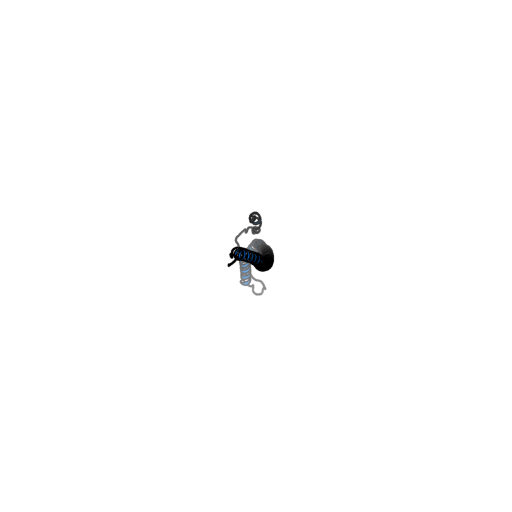.567 -4.061 -11.961 1.00 97.00 94 ARG A N 1
ATOM 748 C CA . ARG A 1 94 ? 10.106 -5.243 -11.212 1.00 97.00 94 ARG A CA 1
ATOM 749 C C . ARG A 1 94 ? 10.179 -5.015 -9.708 1.00 97.00 94 ARG A C 1
ATOM 751 O O . ARG A 1 94 ? 9.212 -5.317 -9.013 1.00 97.00 94 ARG A O 1
ATOM 758 N N . GLU A 1 95 ? 11.275 -4.442 -9.220 1.00 97.06 95 GLU A N 1
ATOM 759 C CA . GLU A 1 95 ? 11.458 -4.123 -7.803 1.00 97.06 95 GLU A CA 1
ATOM 760 C C . GLU A 1 95 ? 10.372 -3.155 -7.300 1.00 97.06 95 GLU A C 1
ATOM 762 O O . GLU A 1 95 ? 9.742 -3.399 -6.270 1.00 97.06 95 GLU A O 1
ATOM 767 N N . ILE A 1 96 ? 10.092 -2.087 -8.058 1.00 96.00 96 ILE A N 1
ATOM 768 C CA . ILE A 1 96 ? 9.042 -1.107 -7.736 1.00 96.00 96 ILE A CA 1
ATOM 769 C C . ILE A 1 96 ? 7.664 -1.772 -7.682 1.00 96.00 96 ILE A C 1
ATOM 771 O O . ILE A 1 96 ? 6.928 -1.574 -6.716 1.00 96.00 96 ILE A O 1
ATOM 775 N N . ILE A 1 97 ? 7.319 -2.581 -8.688 1.00 97.62 97 ILE A N 1
ATOM 776 C CA . ILE A 1 97 ? 6.028 -3.280 -8.736 1.00 97.62 97 ILE A CA 1
ATOM 777 C C . ILE A 1 97 ? 5.902 -4.266 -7.570 1.00 97.62 97 ILE A C 1
ATOM 779 O O . ILE A 1 97 ? 4.838 -4.356 -6.958 1.00 97.62 97 ILE A O 1
ATOM 783 N N . SER A 1 98 ? 6.970 -4.997 -7.249 1.00 97.31 98 SER A N 1
ATOM 784 C CA . SER A 1 98 ? 6.987 -5.936 -6.126 1.00 97.31 98 SER A CA 1
ATOM 785 C C . SER A 1 98 ? 6.740 -5.220 -4.798 1.00 97.31 98 SER A C 1
ATOM 787 O O . SER A 1 98 ? 5.869 -5.628 -4.028 1.00 97.31 98 SER A O 1
ATOM 789 N N . ARG A 1 99 ? 7.436 -4.101 -4.561 1.00 96.56 99 ARG A N 1
ATOM 790 C CA . ARG A 1 99 ? 7.273 -3.293 -3.348 1.00 96.56 99 ARG A CA 1
ATOM 791 C C . ARG A 1 99 ? 5.856 -2.736 -3.226 1.00 96.56 99 ARG A C 1
ATOM 793 O O . ARG A 1 99 ? 5.216 -2.938 -2.201 1.00 96.56 99 ARG A O 1
ATOM 800 N N . ALA A 1 100 ? 5.331 -2.150 -4.303 1.00 96.06 100 ALA A N 1
ATOM 801 C CA . ALA A 1 100 ? 3.971 -1.614 -4.332 1.00 96.06 100 ALA A CA 1
ATOM 802 C C . ALA A 1 100 ? 2.908 -2.692 -4.049 1.00 96.06 100 ALA A C 1
ATOM 804 O O . ALA A 1 100 ? 1.933 -2.439 -3.347 1.00 96.06 100 ALA A O 1
ATOM 805 N N . ARG A 1 101 ? 3.097 -3.917 -4.561 1.00 96.62 101 ARG A N 1
ATOM 806 C CA . ARG A 1 101 ? 2.202 -5.049 -4.266 1.00 96.62 101 ARG A CA 1
ATOM 807 C C . ARG A 1 101 ? 2.259 -5.468 -2.800 1.00 96.62 101 ARG A C 1
ATOM 809 O O . ARG A 1 101 ? 1.211 -5.746 -2.226 1.00 96.62 101 ARG A O 1
ATOM 816 N N . SER A 1 102 ? 3.454 -5.509 -2.211 1.00 97.31 102 SER A N 1
ATOM 817 C CA . SER A 1 102 ? 3.632 -5.840 -0.793 1.00 97.31 102 SER A CA 1
ATOM 818 C C . SER A 1 102 ? 2.952 -4.809 0.109 1.00 97.31 102 SER A C 1
ATOM 820 O O . SER A 1 102 ? 2.182 -5.182 0.988 1.00 97.31 102 SER A O 1
ATOM 822 N N . GLU A 1 103 ? 3.173 -3.519 -0.151 1.00 95.75 103 GLU A N 1
ATOM 823 C CA . GLU A 1 103 ? 2.554 -2.422 0.605 1.00 95.75 103 GLU A CA 1
ATOM 824 C C . GLU A 1 103 ? 1.023 -2.427 0.471 1.00 95.75 103 GLU A C 1
ATOM 826 O O . GLU A 1 103 ? 0.305 -2.258 1.456 1.00 95.75 103 GLU A O 1
ATOM 831 N N . ALA A 1 104 ? 0.500 -2.679 -0.734 1.00 94.75 104 ALA A N 1
ATOM 832 C CA . ALA A 1 104 ? -0.940 -2.796 -0.950 1.00 94.75 104 ALA A CA 1
ATOM 833 C C . ALA A 1 104 ? -1.548 -3.976 -0.170 1.00 94.75 104 ALA A C 1
ATOM 835 O O . ALA A 1 104 ? -2.614 -3.832 0.428 1.00 94.75 104 ALA A O 1
ATOM 836 N N . ALA A 1 105 ? -0.875 -5.131 -0.150 1.00 93.88 105 ALA A N 1
ATOM 837 C CA . ALA A 1 105 ? -1.326 -6.294 0.611 1.00 93.88 105 ALA A CA 1
ATOM 838 C C . ALA A 1 105 ? -1.354 -6.011 2.123 1.00 93.88 105 ALA A C 1
ATOM 840 O O . ALA A 1 105 ? -2.331 -6.346 2.794 1.00 93.88 105 ALA A O 1
ATOM 841 N N . GLU A 1 106 ? -0.325 -5.341 2.644 1.00 95.44 106 GLU A N 1
ATOM 842 C CA . GLU A 1 106 ? -0.255 -4.931 4.049 1.00 95.44 106 GLU A CA 1
ATOM 843 C C . GLU A 1 106 ? -1.368 -3.935 4.411 1.00 95.44 106 GLU A C 1
ATOM 845 O O . GLU A 1 106 ? -2.036 -4.084 5.433 1.00 95.44 106 GLU A O 1
ATOM 850 N N . MET A 1 107 ? -1.641 -2.956 3.545 1.00 94.44 107 MET A N 1
ATOM 851 C CA . MET A 1 107 ? -2.710 -1.978 3.760 1.00 94.44 107 MET A CA 1
ATOM 852 C C . MET A 1 107 ? -4.098 -2.630 3.816 1.00 94.44 107 MET A C 1
ATOM 854 O O . MET A 1 107 ? -4.916 -2.273 4.670 1.00 94.44 107 MET A O 1
ATOM 858 N N . VAL A 1 108 ? -4.368 -3.602 2.938 1.00 93.69 108 VAL A N 1
ATOM 859 C CA . VAL A 1 108 ? -5.626 -4.367 2.950 1.00 93.69 108 VAL A CA 1
ATOM 860 C C . VAL A 1 108 ? -5.749 -5.181 4.237 1.00 93.69 108 VAL A C 1
ATOM 862 O O . VAL A 1 108 ? -6.795 -5.128 4.884 1.00 93.69 108 VAL A O 1
ATOM 865 N N . ALA A 1 109 ? -4.681 -5.872 4.646 1.00 92.25 109 ALA A N 1
ATOM 866 C CA . ALA A 1 109 ? -4.663 -6.634 5.892 1.00 92.25 109 ALA A CA 1
ATOM 867 C C . ALA A 1 109 ? -4.931 -5.733 7.112 1.00 92.25 109 ALA A C 1
ATOM 869 O O . ALA A 1 109 ? -5.811 -6.032 7.918 1.00 92.25 109 ALA A O 1
ATOM 870 N N . ASN A 1 110 ? -4.256 -4.584 7.202 1.00 92.81 110 ASN A N 1
ATOM 871 C CA . ASN A 1 110 ? -4.464 -3.609 8.277 1.00 92.81 110 ASN A CA 1
ATOM 872 C C . ASN A 1 110 ? -5.898 -3.062 8.293 1.00 92.81 110 ASN A C 1
ATOM 874 O O . ASN A 1 110 ? -6.498 -2.925 9.357 1.00 92.81 110 ASN A O 1
ATOM 878 N N . THR A 1 111 ? -6.479 -2.795 7.121 1.00 93.19 111 THR A N 1
ATOM 879 C CA . THR A 1 111 ? -7.871 -2.329 7.011 1.00 93.19 111 THR A CA 1
ATOM 880 C C . THR A 1 111 ? -8.852 -3.383 7.520 1.00 93.19 111 THR A C 1
ATOM 882 O O . THR A 1 111 ? -9.790 -3.047 8.243 1.00 93.19 111 THR A O 1
ATOM 885 N N . GLN A 1 112 ? -8.628 -4.658 7.189 1.00 91.38 112 GLN A N 1
ATOM 886 C CA . GLN A 1 112 ? -9.469 -5.755 7.662 1.00 91.38 112 GLN A CA 1
ATOM 887 C C . GLN A 1 112 ? -9.383 -5.917 9.185 1.00 91.38 112 GLN A C 1
ATOM 889 O O . GLN A 1 112 ? -10.421 -6.026 9.834 1.00 91.38 112 GLN A O 1
ATOM 894 N N . ILE A 1 113 ? -8.177 -5.837 9.756 1.00 93.56 113 ILE A N 1
ATOM 895 C CA . ILE A 1 113 ? -7.968 -5.886 11.212 1.00 93.56 113 ILE A CA 1
ATOM 896 C C . ILE A 1 113 ? -8.700 -4.731 11.905 1.00 93.56 113 ILE A C 1
ATOM 898 O O . ILE A 1 113 ? -9.379 -4.942 12.907 1.00 93.56 113 ILE A O 1
ATOM 902 N N . ILE A 1 114 ? -8.605 -3.508 11.370 1.00 94.81 114 ILE A N 1
ATOM 903 C CA . ILE A 1 114 ? -9.296 -2.341 11.939 1.00 94.81 114 ILE A CA 1
ATOM 904 C C . ILE A 1 114 ? -10.816 -2.517 11.864 1.00 94.81 114 ILE A C 1
ATOM 906 O O . ILE A 1 114 ? -11.512 -2.209 12.833 1.00 94.81 114 ILE A O 1
ATOM 910 N N . ALA A 1 115 ? -11.342 -3.013 10.742 1.00 95.31 115 ALA A N 1
ATOM 911 C CA . ALA A 1 115 ? -12.773 -3.249 10.580 1.00 95.31 115 ALA A CA 1
ATOM 912 C C . ALA A 1 115 ? -13.294 -4.291 11.584 1.00 95.31 115 ALA A C 1
ATOM 914 O O . ALA A 1 115 ? -14.302 -4.048 12.248 1.00 95.31 115 ALA A O 1
ATOM 915 N N . GLU A 1 116 ? -12.580 -5.407 11.743 1.00 95.44 116 GLU A N 1
ATOM 916 C CA . GLU A 1 116 ? -12.914 -6.459 12.708 1.00 95.44 116 GLU A CA 1
ATOM 917 C C . GLU A 1 116 ? -12.854 -5.942 14.151 1.00 95.44 116 GLU A C 1
ATOM 919 O O . GLU A 1 116 ? -13.835 -6.055 14.886 1.00 95.44 116 GLU A O 1
ATOM 924 N N . ALA A 1 117 ? -11.766 -5.264 14.529 1.00 94.69 117 ALA A N 1
ATOM 925 C CA . ALA A 1 117 ? -11.617 -4.668 15.856 1.00 94.69 117 ALA A CA 1
ATOM 926 C C . ALA A 1 117 ? -12.712 -3.630 16.161 1.00 94.69 117 ALA A C 1
ATOM 928 O O . ALA A 1 117 ? -13.190 -3.534 17.292 1.00 94.69 117 ALA A O 1
ATOM 929 N N . THR A 1 118 ? -13.137 -2.859 15.156 1.00 97.00 118 THR A N 1
ATOM 930 C CA . THR A 1 118 ? -14.229 -1.887 15.304 1.00 97.00 118 THR A CA 1
ATOM 931 C C . THR A 1 118 ? -15.566 -2.588 15.542 1.00 97.00 118 THR A C 1
ATOM 933 O O . THR A 1 118 ? -16.339 -2.153 16.398 1.00 97.00 118 THR A O 1
ATOM 936 N N . GLU A 1 119 ? -15.849 -3.684 14.833 1.00 97.88 119 GLU A N 1
ATOM 937 C CA . GLU A 1 119 ? -17.077 -4.451 15.053 1.00 97.88 119 GLU A CA 1
ATOM 938 C C . GLU A 1 119 ? -17.090 -5.111 16.437 1.00 97.88 119 GLU A C 1
ATOM 940 O O . GLU A 1 119 ? -18.083 -5.005 17.161 1.00 97.88 119 GLU A O 1
ATOM 945 N N . GLU A 1 120 ? -15.976 -5.710 16.863 1.00 97.44 120 GLU A N 1
ATOM 946 C CA . GLU A 1 120 ? -15.846 -6.263 18.214 1.00 97.44 120 GLU A CA 1
ATOM 947 C C . GLU A 1 120 ? -16.041 -5.196 19.295 1.00 97.44 120 GLU A C 1
ATOM 949 O O . GLU A 1 120 ? -16.768 -5.423 20.269 1.00 97.44 120 GLU A O 1
ATOM 954 N N . ALA A 1 121 ? -15.454 -4.010 19.108 1.00 97.56 121 ALA A N 1
ATOM 955 C CA . ALA A 1 121 ? -15.638 -2.882 20.010 1.00 97.56 121 ALA A CA 1
ATOM 956 C C . ALA A 1 121 ? -17.114 -2.461 20.086 1.00 97.56 121 ALA A C 1
ATOM 958 O O . ALA A 1 121 ? -17.652 -2.302 21.183 1.00 97.56 121 ALA A O 1
ATOM 959 N N . ASN A 1 122 ? -17.807 -2.358 18.949 1.00 98.12 122 ASN A N 1
ATOM 960 C CA . ASN A 1 122 ? -19.235 -2.029 18.909 1.00 98.12 122 ASN A CA 1
ATOM 961 C C . ASN A 1 122 ? -20.094 -3.085 19.617 1.00 98.12 122 ASN A C 1
ATOM 963 O O . ASN A 1 122 ? -21.054 -2.753 20.317 1.00 98.12 122 ASN A O 1
ATOM 967 N N . ILE A 1 123 ? -19.770 -4.369 19.454 1.00 98.19 123 ILE A N 1
ATOM 968 C CA . ILE A 1 123 ? -20.440 -5.463 20.165 1.00 98.19 123 ILE A CA 1
ATOM 969 C C . ILE A 1 123 ? -20.197 -5.352 21.674 1.00 98.19 123 ILE A C 1
ATOM 971 O O . ILE A 1 123 ? -21.133 -5.511 22.462 1.00 98.19 123 ILE A O 1
ATOM 975 N N . LEU A 1 124 ? -18.962 -5.070 22.094 1.00 98.38 124 LEU A N 1
ATOM 976 C CA . LEU A 1 124 ? -18.612 -4.911 23.503 1.00 98.38 124 LEU A CA 1
ATOM 977 C C . LEU A 1 124 ? -19.352 -3.729 24.140 1.00 98.38 124 LEU A C 1
ATOM 979 O O . LEU A 1 124 ? -19.909 -3.889 25.226 1.00 98.38 124 LEU A O 1
ATOM 983 N N . VAL A 1 125 ? -19.408 -2.584 23.454 1.00 98.50 125 VAL A N 1
ATOM 984 C CA . VAL A 1 125 ? -20.149 -1.395 23.903 1.00 98.50 125 VAL A CA 1
ATOM 985 C C . VAL A 1 125 ? -21.630 -1.723 24.064 1.00 98.50 125 VAL A C 1
ATOM 987 O O . VAL A 1 125 ? -22.174 -1.509 25.145 1.00 98.50 125 VAL A O 1
ATOM 990 N N . ARG A 1 126 ? -22.261 -2.347 23.061 1.00 98.44 126 ARG A N 1
ATOM 991 C CA . ARG A 1 126 ? -23.672 -2.764 23.144 1.00 98.44 126 ARG A CA 1
ATOM 992 C C . ARG A 1 126 ? -23.932 -3.691 24.334 1.00 98.44 126 ARG A C 1
ATOM 994 O O . ARG A 1 126 ? -24.843 -3.452 25.121 1.00 98.44 126 ARG A O 1
ATOM 1001 N N . ARG A 1 127 ? -23.080 -4.701 24.544 1.00 98.19 127 ARG A N 1
ATOM 1002 C CA . ARG A 1 127 ? -23.186 -5.597 25.712 1.00 98.19 127 ARG A CA 1
ATOM 1003 C C . ARG A 1 127 ? -23.013 -4.854 27.037 1.00 98.19 127 ARG A C 1
ATOM 1005 O O . ARG A 1 127 ? -23.671 -5.203 28.017 1.00 98.19 127 ARG A O 1
ATOM 1012 N N . ALA A 1 128 ? -22.111 -3.876 27.097 1.00 98.19 128 ALA A N 1
ATOM 1013 C CA . ALA A 1 128 ? -21.891 -3.071 28.292 1.00 98.19 128 ALA A CA 1
ATOM 1014 C C . ALA A 1 128 ? -23.107 -2.186 28.603 1.00 98.19 128 ALA A C 1
ATOM 1016 O O . ALA A 1 128 ? -23.530 -2.123 29.758 1.00 98.19 128 ALA A O 1
ATOM 1017 N N . GLU A 1 129 ? -23.707 -1.568 27.585 1.00 98.38 129 GLU A N 1
ATOM 1018 C CA . GLU A 1 129 ? -24.935 -0.776 27.706 1.00 98.38 129 GLU A CA 1
ATOM 1019 C C . GLU A 1 129 ? -26.121 -1.629 28.170 1.00 98.38 129 GLU A C 1
ATOM 1021 O O . GLU A 1 129 ? -26.803 -1.258 29.129 1.00 98.38 129 GLU A O 1
ATOM 1026 N N . ASP A 1 130 ? -26.324 -2.802 27.565 1.00 98.44 130 ASP A N 1
ATOM 1027 C CA . ASP A 1 130 ? -27.377 -3.743 27.961 1.00 98.44 130 ASP A CA 1
ATOM 1028 C C . ASP A 1 130 ? -27.186 -4.220 29.403 1.00 98.44 130 ASP A C 1
ATOM 1030 O O . ASP A 1 130 ? -28.128 -4.247 30.201 1.00 98.44 130 ASP A O 1
ATOM 1034 N N . ARG A 1 131 ? -25.943 -4.549 29.779 1.00 98.12 131 ARG A N 1
ATOM 1035 C CA . ARG A 1 131 ? -25.610 -4.952 31.148 1.00 98.12 131 ARG A CA 1
ATOM 1036 C C . ARG A 1 131 ? -25.854 -3.821 32.141 1.00 98.12 131 ARG A C 1
ATOM 1038 O O . ARG A 1 131 ? -26.404 -4.086 33.206 1.00 98.12 131 ARG A O 1
ATOM 1045 N N . SER A 1 132 ? -25.463 -2.595 31.806 1.00 98.38 132 SER A N 1
ATOM 1046 C CA . SER A 1 132 ? -25.688 -1.409 32.637 1.00 98.38 132 SER A CA 1
ATOM 1047 C C . SER A 1 132 ? -27.181 -1.161 32.850 1.00 98.38 132 SER A C 1
ATOM 1049 O O . SER A 1 132 ? -27.633 -1.017 33.986 1.00 98.38 132 SER A O 1
ATOM 1051 N N . ARG A 1 133 ? -27.972 -1.217 31.771 1.00 98.38 133 ARG A N 1
ATOM 1052 C CA . ARG A 1 133 ? -29.431 -1.075 31.832 1.00 98.38 133 ARG A CA 1
ATOM 1053 C C . ARG A 1 133 ? -30.057 -2.139 32.724 1.00 98.38 133 ARG A C 1
ATOM 1055 O O . ARG A 1 133 ? -30.886 -1.808 33.564 1.00 98.38 133 ARG A O 1
ATOM 1062 N N . ARG A 1 134 ? -29.636 -3.396 32.571 1.00 98.38 134 ARG A N 1
ATOM 1063 C CA . ARG A 1 134 ? -30.121 -4.500 33.400 1.00 98.38 134 ARG A CA 1
ATOM 1064 C C . ARG A 1 134 ? -29.785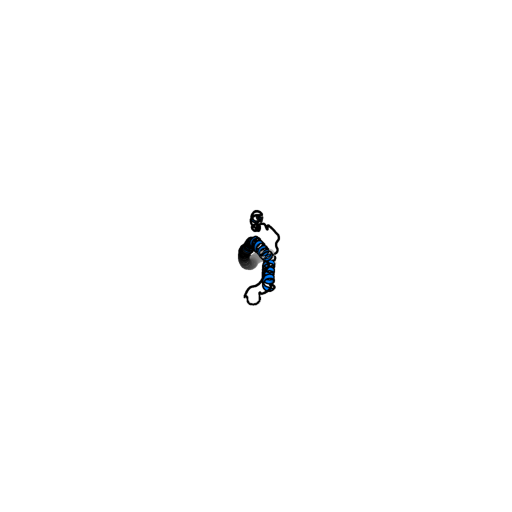 -4.299 34.877 1.00 98.38 134 ARG A C 1
ATOM 1066 O O . ARG A 1 134 ? -30.680 -4.412 35.698 1.00 98.38 134 ARG A O 1
ATOM 1073 N N . ILE A 1 135 ? -28.540 -3.944 35.204 1.00 98.31 135 ILE A N 1
ATOM 1074 C CA . ILE A 1 135 ? -28.131 -3.669 36.592 1.00 98.31 135 ILE A CA 1
ATOM 1075 C C . ILE A 1 135 ? -28.969 -2.535 37.189 1.00 98.31 135 ILE A C 1
ATOM 1077 O O . ILE A 1 135 ? -29.358 -2.616 38.350 1.00 98.31 135 ILE A O 1
ATOM 1081 N N . ARG A 1 136 ? -29.266 -1.488 36.409 1.00 98.44 136 ARG A N 1
ATOM 1082 C CA . ARG A 1 136 ? -30.108 -0.382 36.876 1.00 98.44 136 ARG A CA 1
ATOM 1083 C C . ARG A 1 136 ? -31.521 -0.853 37.218 1.00 98.44 136 ARG A C 1
ATOM 1085 O O . ARG A 1 136 ? -31.996 -0.533 38.296 1.00 98.44 136 ARG A O 1
ATOM 1092 N N . LEU A 1 137 ? -32.148 -1.630 36.334 1.00 98.50 137 LEU A N 1
ATOM 1093 C CA . LEU A 1 137 ? -33.486 -2.183 36.569 1.00 98.50 137 LEU A CA 1
ATOM 1094 C C . LEU A 1 137 ? -33.498 -3.130 37.777 1.00 98.50 137 LEU A C 1
ATOM 1096 O O . LEU A 1 137 ? -34.331 -2.981 38.657 1.00 98.50 137 LEU A O 1
ATOM 1100 N N . GLU A 1 138 ? -32.519 -4.033 37.880 1.00 98.25 138 GLU A N 1
ATOM 1101 C CA . GLU A 1 138 ? -32.380 -4.936 39.033 1.00 98.25 138 GLU A CA 1
ATOM 1102 C C . GLU A 1 138 ? -32.197 -4.159 40.353 1.00 98.25 138 GLU A C 1
ATOM 1104 O O . GLU A 1 138 ? -32.714 -4.564 41.393 1.00 98.25 138 GLU A O 1
ATOM 1109 N N . ALA A 1 139 ? -31.476 -3.033 40.327 1.00 98.25 139 ALA A N 1
ATOM 1110 C CA . ALA A 1 139 ? -31.298 -2.168 41.491 1.00 98.25 139 ALA A CA 1
ATOM 1111 C C . ALA A 1 139 ? -32.568 -1.37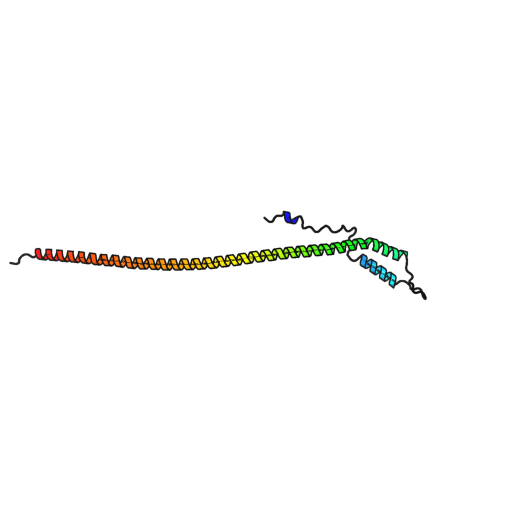7 41.848 1.00 98.25 139 ALA A C 1
ATOM 1113 O O . ALA A 1 139 ? -32.849 -1.206 43.035 1.00 98.25 139 ALA A O 1
ATOM 1114 N N . GLU A 1 140 ? -33.321 -0.905 40.849 1.00 98.44 140 GLU A N 1
ATOM 1115 C CA . GLU A 1 140 ? -34.630 -0.262 41.026 1.00 98.44 140 GLU A CA 1
ATOM 1116 C C . GLU A 1 140 ? -35.627 -1.249 41.659 1.00 98.44 140 GLU A C 1
ATOM 1118 O O . GLU A 1 140 ? -36.199 -0.942 42.705 1.00 98.44 140 GLU A O 1
ATOM 1123 N N . ASP A 1 141 ? -35.736 -2.466 41.118 1.00 98.44 141 ASP A N 1
ATOM 1124 C CA . ASP A 1 141 ? -36.592 -3.535 41.655 1.00 98.44 141 ASP A CA 1
ATOM 1125 C C . ASP A 1 141 ? -36.201 -3.911 43.092 1.00 98.44 141 ASP A C 1
ATOM 1127 O O . ASP A 1 141 ? -37.052 -4.096 43.966 1.00 98.44 141 ASP A O 1
ATOM 1131 N N . TYR A 1 142 ? -34.895 -3.999 43.367 1.00 98.25 142 TYR A N 1
ATOM 1132 C CA . TYR A 1 142 ? -34.405 -4.264 44.715 1.00 98.25 142 TYR A CA 1
ATOM 1133 C C . TYR A 1 142 ? -34.757 -3.129 45.681 1.00 98.25 142 TYR A C 1
ATOM 1135 O O . TYR A 1 142 ? -35.185 -3.392 46.805 1.00 98.25 142 TYR A O 1
ATOM 1143 N N . ALA A 1 143 ? -34.588 -1.868 45.276 1.00 98.31 143 ALA A N 1
ATOM 1144 C CA . ALA A 1 143 ? -34.943 -0.727 46.113 1.00 98.31 143 ALA A CA 1
ATOM 1145 C C . ALA A 1 143 ? -36.442 -0.724 46.448 1.00 98.31 143 ALA A C 1
ATOM 1147 O O . ALA A 1 143 ? -36.791 -0.521 47.613 1.00 98.31 143 ALA A O 1
ATOM 1148 N N . GLU A 1 144 ? -37.300 -1.023 45.472 1.00 98.50 144 GLU A N 1
ATOM 1149 C CA . GLU A 1 144 ? -38.750 -1.121 45.657 1.00 98.50 144 GLU A CA 1
ATOM 1150 C C . GLU A 1 144 ? -39.128 -2.221 46.664 1.00 98.50 144 GLU A C 1
ATOM 1152 O O . GLU A 1 144 ? -39.840 -1.946 47.631 1.00 98.50 144 GLU A O 1
ATOM 1157 N N . ASP A 1 145 ? -38.581 -3.441 46.536 1.00 98.56 145 ASP A N 1
ATOM 1158 C CA . ASP A 1 145 ? -38.817 -4.529 47.508 1.00 98.56 145 ASP A CA 1
ATOM 1159 C C . ASP A 1 145 ? -38.391 -4.121 48.928 1.00 98.56 145 ASP A C 1
ATOM 1161 O O . ASP A 1 145 ? -39.098 -4.375 49.909 1.00 98.56 145 ASP A O 1
ATOM 1165 N N . ARG A 1 146 ? -37.244 -3.443 49.067 1.00 98.38 146 ARG A N 1
ATOM 1166 C CA . ARG A 1 146 ? -36.757 -2.986 50.377 1.00 98.38 146 ARG A CA 1
ATOM 1167 C C . ARG A 1 146 ? -37.631 -1.885 50.972 1.00 98.38 146 ARG A C 1
ATOM 1169 O O . ARG A 1 146 ? -37.845 -1.905 52.187 1.00 98.38 146 ARG A O 1
ATOM 1176 N N . LEU A 1 147 ? -38.112 -0.949 50.157 1.00 98.38 147 LEU A N 1
ATOM 1177 C CA . LEU A 1 147 ? -38.998 0.131 50.592 1.00 98.38 147 LEU A CA 1
ATOM 1178 C C . LEU A 1 147 ? -40.381 -0.399 50.972 1.00 98.38 147 LEU A C 1
ATOM 1180 O O . LEU A 1 147 ? -40.862 -0.067 52.052 1.00 98.38 147 LEU A O 1
ATOM 1184 N N . SER A 1 148 ? -40.960 -1.296 50.173 1.00 98.50 148 SER A N 1
ATOM 1185 C CA . SER A 1 148 ? -42.244 -1.940 50.473 1.00 98.50 148 SER A CA 1
ATOM 1186 C C . SER A 1 148 ? -42.199 -2.708 51.802 1.00 98.50 148 SER A C 1
ATOM 1188 O O . SER A 1 148 ? -43.045 -2.518 52.676 1.00 98.50 148 SER A O 1
ATOM 1190 N N . ARG A 1 149 ? -41.139 -3.492 52.047 1.00 97.94 149 ARG A N 1
ATOM 1191 C CA . ARG A 1 149 ? -40.957 -4.186 53.339 1.00 97.94 149 ARG A CA 1
ATOM 1192 C C . ARG A 1 149 ? -40.821 -3.228 54.520 1.00 97.94 149 ARG A C 1
ATOM 1194 O O . ARG A 1 149 ? -41.239 -3.563 55.634 1.00 97.94 149 ARG A O 1
ATOM 1201 N N . LEU A 1 150 ? -40.182 -2.077 54.308 1.00 98.38 150 LEU A N 1
ATOM 1202 C CA . LEU A 1 150 ? -40.043 -1.048 55.334 1.00 98.38 150 LEU A CA 1
ATOM 1203 C C . LEU A 1 150 ? -41.395 -0.395 55.630 1.00 98.38 150 LEU A C 1
ATOM 1205 O O . LEU A 1 150 ? -41.736 -0.243 56.801 1.00 98.38 150 LEU A O 1
ATOM 1209 N N . GLU A 1 151 ? -42.165 -0.061 54.595 1.00 98.38 151 GLU A N 1
ATOM 1210 C CA . GLU A 1 151 ? -43.520 0.477 54.710 1.00 98.38 151 GLU A CA 1
ATOM 1211 C C . GLU A 1 151 ? -44.416 -0.462 55.524 1.00 98.38 151 GLU A C 1
ATOM 1213 O O . GLU A 1 151 ? -44.963 -0.049 56.548 1.00 98.38 151 GLU A O 1
ATOM 1218 N N . ASP A 1 152 ? -44.462 -1.747 55.166 1.00 98.31 152 ASP A N 1
ATOM 1219 C CA . ASP A 1 152 ? -45.198 -2.772 55.912 1.00 98.31 152 ASP A CA 1
ATOM 1220 C C . ASP A 1 152 ? -44.775 -2.837 57.387 1.00 98.31 152 ASP A C 1
ATOM 1222 O O . ASP A 1 152 ? -45.594 -3.013 58.295 1.00 98.31 152 ASP A O 1
ATOM 1226 N N . GLY A 1 153 ? -43.469 -2.718 57.647 1.00 98.12 153 GLY A N 1
ATOM 1227 C CA . GLY A 1 153 ? -42.917 -2.664 58.997 1.00 98.12 153 GLY A CA 1
ATOM 1228 C C . GLY A 1 153 ? -43.409 -1.447 59.780 1.00 98.12 153 GLY A C 1
ATOM 1229 O O . GLY A 1 153 ? -43.842 -1.588 60.925 1.00 98.12 153 GLY A O 1
ATOM 1230 N N . LEU A 1 154 ? -43.379 -0.267 59.162 1.00 98.06 154 LEU A N 1
ATOM 1231 C CA . LEU A 1 154 ? -43.822 0.986 59.770 1.00 98.06 154 LEU A CA 1
ATOM 1232 C C . LEU A 1 154 ? -45.332 1.003 60.023 1.00 98.06 154 LEU A C 1
ATOM 1234 O O . LEU A 1 154 ? -45.748 1.471 61.082 1.00 98.06 154 LEU A O 1
ATOM 1238 N N . ILE A 1 155 ? -46.141 0.447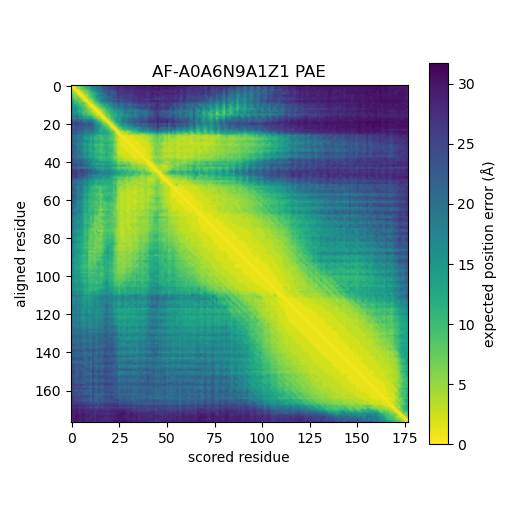 59.116 1.00 98.25 155 ILE A N 1
ATOM 1239 C CA . ILE A 1 155 ? -47.590 0.284 59.309 1.00 98.25 155 ILE A CA 1
ATOM 1240 C C . ILE A 1 155 ? -47.861 -0.556 60.560 1.00 98.25 155 ILE A C 1
ATOM 1242 O O . ILE A 1 155 ? -48.607 -0.121 61.437 1.00 98.25 155 ILE A O 1
ATOM 1246 N N . ARG A 1 156 ? -47.189 -1.707 60.710 1.00 97.94 156 ARG A N 1
ATOM 1247 C CA . ARG A 1 156 ? -47.335 -2.560 61.904 1.00 97.94 156 ARG A CA 1
ATOM 1248 C C . ARG A 1 156 ? -46.978 -1.825 63.197 1.00 97.94 156 ARG A C 1
ATOM 1250 O O . ARG A 1 156 ? -47.711 -1.922 64.180 1.00 97.94 156 ARG A O 1
ATOM 1257 N N . VAL A 1 157 ? -45.877 -1.070 63.200 1.00 97.88 157 VAL A N 1
ATOM 1258 C CA . VAL A 1 157 ? -45.473 -0.264 64.367 1.00 97.88 157 VAL A CA 1
ATOM 1259 C C . VAL A 1 157 ? -46.509 0.823 64.668 1.00 97.88 157 VAL A C 1
ATOM 1261 O O . VAL A 1 157 ? -46.883 1.013 65.827 1.00 97.88 157 VAL A O 1
ATOM 1264 N N . LEU A 1 158 ? -47.010 1.518 63.644 1.00 97.75 158 LEU A N 1
ATOM 1265 C CA . LEU A 1 158 ? -48.026 2.558 63.798 1.00 97.75 158 LEU A CA 1
ATOM 1266 C C . LEU A 1 158 ? -49.330 1.998 64.374 1.00 97.75 158 LEU A C 1
ATOM 1268 O O . LEU A 1 158 ? -49.912 2.607 65.276 1.00 97.75 158 LEU A O 1
ATOM 1272 N N . ASP A 1 159 ? -49.777 0.843 63.889 1.00 97.38 159 ASP A N 1
ATOM 1273 C CA . ASP A 1 159 ? -50.978 0.178 64.391 1.00 97.38 159 ASP A CA 1
ATOM 1274 C C . ASP A 1 159 ? -50.811 -0.254 65.850 1.00 97.38 159 ASP A C 1
ATOM 1276 O O . ASP A 1 159 ? -51.720 -0.050 66.659 1.00 97.38 159 ASP A O 1
ATOM 1280 N N . GLN A 1 160 ? -49.625 -0.729 66.238 1.00 97.38 160 GLN A N 1
ATOM 1281 C CA . GLN A 1 160 ? -49.326 -1.045 67.632 1.00 97.38 160 GLN A CA 1
ATOM 1282 C C . GLN A 1 160 ? -49.361 0.201 68.533 1.00 97.38 160 GLN A C 1
ATOM 1284 O O . GLN A 1 160 ? -49.940 0.163 69.619 1.00 97.38 160 GLN A O 1
ATOM 1289 N N . VAL A 1 161 ? -48.822 1.337 68.076 1.00 97.50 161 VAL A N 1
ATOM 1290 C CA . VAL A 1 161 ? -48.912 2.619 68.802 1.00 97.50 161 VAL A CA 1
ATOM 1291 C C . VAL A 1 161 ? -50.363 3.088 68.936 1.00 97.50 161 VAL A C 1
ATOM 1293 O O . VAL A 1 161 ? -50.778 3.528 70.011 1.00 97.50 161 VAL A O 1
ATOM 1296 N N . ARG A 1 162 ? -51.162 2.980 67.869 1.00 96.06 162 ARG A N 1
ATOM 1297 C CA . ARG A 1 162 ? -52.595 3.321 67.892 1.00 96.06 162 ARG A CA 1
ATOM 1298 C C . ARG A 1 162 ? -53.375 2.443 68.872 1.00 96.06 162 ARG A C 1
ATOM 1300 O O . ARG A 1 162 ? -54.223 2.971 69.597 1.00 96.06 162 ARG A O 1
ATOM 1307 N N . ALA A 1 163 ? -53.069 1.147 68.931 1.00 94.62 163 ALA A N 1
ATOM 1308 C CA . ALA A 1 163 ? -53.659 0.222 69.894 1.00 94.62 163 ALA A CA 1
ATOM 1309 C C . ALA A 1 163 ? -53.304 0.619 71.339 1.00 94.62 163 ALA A C 1
ATOM 1311 O O . ALA A 1 163 ? -54.212 0.864 72.133 1.00 94.62 163 ALA A O 1
ATOM 1312 N N . MET A 1 164 ? -52.012 0.818 71.644 1.00 94.75 164 MET A N 1
ATOM 1313 C CA . MET A 1 164 ? -51.547 1.245 72.977 1.00 94.75 164 MET A CA 1
ATOM 1314 C C . MET A 1 164 ? -52.183 2.569 73.427 1.00 94.75 164 MET A C 1
ATOM 1316 O O . MET A 1 164 ? -52.579 2.726 74.581 1.00 94.75 164 MET A O 1
ATOM 1320 N N . ARG A 1 165 ? -52.333 3.539 72.516 1.00 94.50 165 ARG A N 1
ATOM 1321 C CA . ARG A 1 165 ? -52.979 4.821 72.830 1.00 94.50 165 ARG A CA 1
ATOM 1322 C C . ARG A 1 165 ? -54.468 4.652 73.141 1.00 94.50 165 ARG A C 1
ATOM 1324 O O . ARG A 1 165 ? -54.978 5.300 74.051 1.00 94.50 165 ARG A O 1
ATOM 1331 N N . THR A 1 166 ? -55.165 3.799 72.391 1.00 92.94 166 THR A N 1
ATOM 1332 C CA . THR A 1 166 ? -56.582 3.484 72.641 1.00 92.94 166 THR A CA 1
ATOM 1333 C C . THR A 1 166 ? -56.767 2.844 74.018 1.00 92.94 166 THR A C 1
ATOM 1335 O O . THR A 1 166 ? -57.675 3.237 74.746 1.00 92.94 166 THR A O 1
ATOM 1338 N N . GLU A 1 167 ? -55.873 1.933 74.405 1.00 90.44 167 GLU A N 1
ATOM 1339 C CA . GLU A 1 167 ? -55.874 1.285 75.722 1.00 90.44 167 GLU A CA 1
ATOM 1340 C C . GLU A 1 167 ? -55.656 2.295 76.865 1.00 90.44 167 GLU A C 1
ATOM 1342 O O . GLU A 1 167 ? -56.431 2.323 77.821 1.00 90.44 167 GLU A O 1
ATOM 1347 N N . LEU A 1 168 ? -54.689 3.214 76.726 1.00 88.38 168 LEU A N 1
ATOM 1348 C CA . LEU A 1 168 ? -54.478 4.310 77.685 1.00 88.38 168 LEU A CA 1
ATOM 1349 C C . LEU A 1 168 ? -55.692 5.248 77.803 1.00 88.38 168 LEU A C 1
ATOM 1351 O O . LEU A 1 168 ? -56.045 5.687 78.898 1.00 88.38 168 LEU A O 1
ATOM 1355 N N . HIS A 1 169 ? -56.363 5.567 76.693 1.00 84.38 169 HIS A N 1
ATOM 1356 C CA . HIS A 1 169 ? -57.580 6.382 76.737 1.00 84.38 169 HIS A CA 1
ATOM 1357 C C . HIS A 1 169 ? -58.743 5.668 77.440 1.00 84.38 169 HIS A C 1
ATOM 1359 O O . HIS A 1 169 ? -59.528 6.327 78.123 1.00 84.38 169 HIS A O 1
ATOM 1365 N N . GLN A 1 170 ? -58.859 4.344 77.299 1.00 79.12 170 GLN A N 1
ATOM 1366 C CA . GLN A 1 170 ? -59.880 3.556 77.993 1.00 79.12 170 GLN A CA 1
ATOM 1367 C C . GLN A 1 170 ? -59.605 3.461 79.496 1.00 79.12 170 GLN A C 1
ATOM 1369 O O . GLN A 1 170 ? -60.541 3.595 80.282 1.00 79.12 170 GLN A O 1
ATOM 1374 N N . SER A 1 171 ? -58.341 3.317 79.905 1.00 75.12 171 SER A N 1
ATOM 1375 C CA . SER A 1 171 ? -57.960 3.298 81.324 1.00 75.12 171 SER A CA 1
ATOM 1376 C C . SER A 1 171 ? -58.050 4.671 82.006 1.00 75.12 171 SER A C 1
ATOM 1378 O O . SER A 1 171 ? -58.202 4.740 83.222 1.00 75.12 171 SER A O 1
ATOM 1380 N N . THR A 1 172 ? -58.028 5.766 81.236 1.00 63.12 172 THR A N 1
ATOM 1381 C CA . THR A 1 172 ? -58.132 7.150 81.746 1.00 63.12 172 THR A CA 1
ATOM 1382 C C . THR A 1 172 ? -59.582 7.667 81.833 1.00 63.12 172 THR A C 1
ATOM 1384 O O . THR A 1 172 ? -59.822 8.745 82.378 1.00 63.12 172 THR A O 1
ATOM 1387 N N . ARG A 1 173 ? -60.589 6.934 81.334 1.00 54.03 173 ARG A N 1
ATOM 1388 C CA . ARG A 1 173 ? -62.005 7.330 81.465 1.00 54.03 173 ARG A CA 1
ATOM 1389 C C . ARG A 1 173 ? -62.469 7.046 82.909 1.00 54.03 173 ARG A C 1
ATOM 1391 O O . ARG A 1 173 ? -62.521 5.877 83.282 1.00 54.03 173 ARG A O 1
ATOM 1398 N N . PRO A 1 174 ? -62.792 8.059 83.741 1.00 57.91 174 PRO A N 1
ATOM 1399 C CA . PRO A 1 174 ? -63.177 7.808 85.128 1.00 57.91 174 PRO A CA 1
ATOM 1400 C C . PRO A 1 174 ? -64.502 7.030 85.171 1.00 57.91 174 PRO A C 1
ATOM 1402 O O . PRO A 1 174 ? -65.354 7.263 84.305 1.00 57.91 174 PRO A O 1
ATOM 1405 N N . PRO A 1 175 ? -64.712 6.135 86.158 1.00 52.25 175 PRO A N 1
ATOM 1406 C CA . PRO A 1 175 ? -66.018 5.526 86.368 1.00 52.25 175 PRO A CA 1
ATOM 1407 C C . PRO A 1 175 ? -67.032 6.646 86.629 1.00 52.25 175 PRO A C 1
ATOM 1409 O O . PRO A 1 175 ? -66.956 7.361 87.629 1.00 52.25 175 PRO A O 1
ATOM 1412 N N . GLY A 1 176 ? -67.941 6.845 85.673 1.00 59.31 176 GLY A N 1
ATOM 1413 C CA . GLY A 1 176 ? -69.115 7.685 85.860 1.00 59.31 176 GLY A CA 1
ATOM 1414 C C . GLY A 1 176 ? -69.982 7.087 86.965 1.00 59.31 176 GLY A C 1
ATOM 1415 O O . GLY A 1 176 ? -70.217 5.880 86.959 1.00 59.31 176 GLY A O 1
ATOM 1416 N N . ARG A 1 177 ? -70.364 7.952 87.909 1.00 43.84 177 ARG A N 1
ATOM 1417 C CA . ARG A 1 177 ? -71.282 7.728 89.036 1.00 43.84 177 ARG A CA 1
ATOM 1418 C C . ARG A 1 177 ? -72.538 6.942 88.678 1.00 43.84 177 ARG A C 1
ATOM 1420 O O . ARG A 1 177 ? -73.105 7.224 87.600 1.00 43.84 177 ARG A O 1
#

pLDDT: mean 85.19, std 15.77, range [40.72, 98.56]

Solvent-accessible surface area (backbone atoms only — not comparable to full-atom values): 10302 Å² total; per-residue (Å²): 134,81,71,75,76,74,67,77,78,73,65,75,77,78,70,82,80,70,96,58,96,68,62,97,50,59,68,60,49,53,52,50,50,52,52,47,54,63,70,71,34,52,67,42,89,99,48,102,46,66,56,69,65,62,68,64,54,49,53,54,50,52,55,45,64,67,48,48,65,55,55,53,48,51,52,54,48,53,54,51,51,50,51,54,49,50,53,52,51,52,52,52,51,49,52,52,53,51,50,54,51,52,55,52,52,51,52,52,52,53,50,52,53,52,52,52,53,50,51,52,49,53,52,50,50,53,53,50,52,54,50,50,53,48,53,51,51,54,49,51,55,50,49,49,56,55,48,52,54,46,50,56,50,49,51,54,54,50,51,50,51,54,49,55,51,51,51,54,56,60,72,66,55,74,86,77,130

Nearest PDB structures (foldseek):
  6rw8-assembly1_A  TM=5.122E-01  e=3.223E+00  Xenorhabdus nematophila
  8i7o-assembly1_B2  TM=3.912E-01  e=3.223E+00  Mus musculus

Secondary structure (DSSP, 8-state):
---GGGGTT-SPPPPPPPSS---TTHHHHHHHHHHHHHHHSEEPTTSS-EE--HHHHHHHHHHHHHHHHHHHHHHHHHHHHHHHHHHHHHHHHHHHHHHHHHHHHHHHHHHHHHHHHHHHHHHHHHHHHHHHHHHHHHHHHHHHHHHHHHHHHHHHHHHHHHHHHHHHHHHTS----

Sequence (177 aa):
MIDERDQEFDKPSPPPEPSSSAPVGDIHNLIAELVLALNEAKTIPGANRVLIDRDQMMGVIELLQERLPEEMRTARWMVREREIFIDRTNEKAREIISRARSEAAEMVANTQIIAEATEEANILVRRAEDRSRRIRLEAEDYAEDRLSRLEDGLIRVLDQVRAMRTELHQSTRPPGR

Foldseek 3Di:
DPPPVVPPPPDQDPQDPPPDPDPPCPLVVLVVVLVVQQVPFDDDPPDPDGDHDPVVNVVSVVVNVVCVVVVVSRVVSVVVSVVVVVVVVVVVVVVVVVVVVVVVVVVVVVVVVVVVVVVVVVVVVVVVVVVVVVVVVVVVVVVVVVVVVVVVVVVVVVVVVVVVVVVVVVVPPDPDD

Radius of gyration: 56.36 Å; Cα contacts (8 Å, |Δi|>4): 32; chains: 1; bounding box: 117×20×166 Å